Protein AF-A0A0C9YZB0-F1 (afdb_monomer)

Organism: NCBI:txid765257

Solvent-accessible surface area (backbone atoms only — not comparable to full-atom values): 11500 Å² total; per-residue (Å²): 136,90,79,92,81,84,80,82,86,76,75,84,80,78,67,90,78,55,72,64,63,55,56,52,53,52,54,52,51,52,49,51,50,49,49,40,60,79,38,66,87,54,72,47,72,66,53,52,49,56,49,62,72,42,88,56,69,65,63,51,50,52,51,51,50,53,52,46,56,47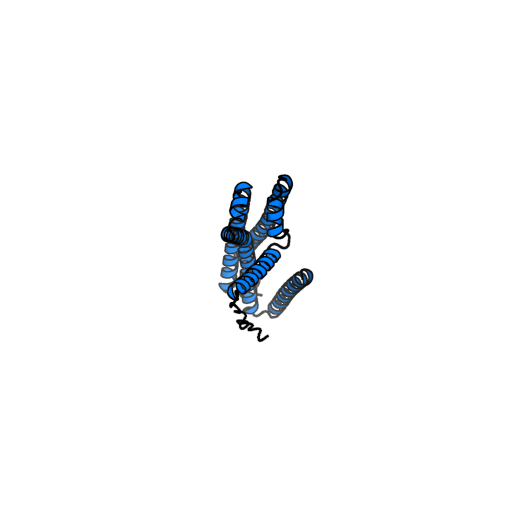,43,48,52,53,34,50,53,25,50,50,49,34,51,51,36,50,51,58,73,72,45,74,86,88,57,89,59,36,49,71,90,46,66,59,40,57,53,22,31,51,53,8,29,51,28,12,51,52,13,34,54,41,34,50,50,45,48,52,47,65,68,69,59,48,75,70,58,53,56,64,30,68,79,31,71,68,52,45,52,51,54,50,49,57,65,46,44,23,57,51,29,38,52,48,21,51,50,39,28,49,53,19,51,53,52,30,30,66,70,20,90,37,65,67,54,39,53,51,50,54,52,50,52,51,50,50,53,49,53,53,48,52,53,51,58,77,75,107

Radius of gyration: 26.25 Å; Cα contacts (8 Å, |Δi|>4): 131; chains: 1; bounding box: 90×61×60 Å

pLDDT: mean 75.84, std 11.9, range [47.16, 91.19]

Structure (mmCIF, N/CA/C/O backbone):
data_AF-A0A0C9YZB0-F1
#
_entry.id   AF-A0A0C9YZB0-F1
#
loop_
_atom_site.group_PDB
_atom_site.id
_atom_site.type_symbol
_atom_site.label_atom_id
_atom_site.label_alt_id
_atom_site.label_comp_id
_atom_site.label_asym_id
_atom_site.label_entity_id
_atom_site.label_seq_id
_atom_site.pdbx_PDB_ins_code
_atom_site.Cartn_x
_atom_site.Cartn_y
_atom_site.Cartn_z
_atom_site.occupancy
_atom_site.B_iso_or_equiv
_atom_site.auth_seq_id
_atom_site.auth_comp_id
_atom_site.auth_asym_id
_atom_site.auth_atom_id
_atom_site.pdbx_PDB_model_num
ATOM 1 N N . MET A 1 1 ? -70.481 -45.440 22.044 1.00 54.97 1 MET A N 1
ATOM 2 C CA . MET A 1 1 ? -70.029 -46.076 20.788 1.00 54.97 1 MET A CA 1
ATOM 3 C C . MET A 1 1 ? -70.204 -45.050 19.679 1.00 54.97 1 MET A C 1
ATOM 5 O O . MET A 1 1 ? -71.301 -44.515 19.599 1.00 54.97 1 MET A O 1
ATOM 9 N N . VAL A 1 2 ? -69.154 -44.845 18.863 1.00 51.59 2 VAL A N 1
ATOM 10 C CA . VAL A 1 2 ? -69.086 -44.004 17.634 1.00 51.59 2 VAL A CA 1
ATOM 11 C C . VAL A 1 2 ? -68.911 -42.484 17.888 1.00 51.59 2 VAL A C 1
ATOM 13 O O . VAL A 1 2 ? -69.642 -41.943 18.712 1.00 51.59 2 VAL A O 1
ATOM 16 N N . PRO A 1 3 ? -68.024 -41.756 17.168 1.00 59.28 3 PRO A N 1
ATOM 17 C CA . PRO A 1 3 ? -66.609 -42.030 16.876 1.00 59.28 3 PRO A CA 1
ATOM 18 C C . PRO A 1 3 ? -65.689 -40.798 17.121 1.00 59.28 3 PRO A C 1
ATOM 20 O O . PRO A 1 3 ? -66.139 -39.664 17.262 1.00 59.28 3 PRO A O 1
ATOM 23 N N . GLU A 1 4 ? -64.376 -41.034 17.125 1.00 61.75 4 GLU A N 1
ATOM 24 C CA . GLU A 1 4 ? -63.332 -40.014 16.947 1.00 61.75 4 GLU A CA 1
ATOM 25 C C . GLU A 1 4 ? -63.546 -39.192 15.666 1.00 61.75 4 GLU A C 1
ATOM 27 O O . GLU A 1 4 ? -63.719 -39.754 14.584 1.00 61.75 4 GLU A O 1
ATOM 32 N N . SER A 1 5 ? -63.427 -37.867 15.764 1.00 62.03 5 SER A N 1
ATOM 33 C CA . SER A 1 5 ? -63.199 -36.993 14.612 1.00 62.03 5 SER A CA 1
ATOM 34 C C . SER A 1 5 ? -61.989 -36.103 14.885 1.00 62.03 5 SER A C 1
ATOM 36 O O . SER A 1 5 ? -62.074 -35.092 15.582 1.00 62.03 5 SER A O 1
ATOM 38 N N . CYS A 1 6 ? -60.850 -36.531 14.350 1.00 68.25 6 CYS A N 1
ATOM 39 C CA . CYS A 1 6 ? -59.593 -35.798 14.325 1.00 68.25 6 CYS A CA 1
ATOM 40 C C . CYS A 1 6 ? -59.674 -34.700 13.242 1.00 68.25 6 CYS A C 1
ATOM 42 O O . CYS A 1 6 ? -59.981 -35.036 12.094 1.00 68.25 6 CYS A O 1
ATOM 44 N N . PRO A 1 7 ? -59.440 -33.410 13.550 1.00 72.94 7 PRO A N 1
ATOM 45 C CA . PRO A 1 7 ? -59.367 -32.379 12.523 1.00 72.94 7 PRO A CA 1
ATOM 46 C C . PRO A 1 7 ? -58.006 -32.389 11.793 1.00 72.94 7 PRO A C 1
ATOM 48 O O . PRO A 1 7 ? -57.023 -32.942 12.296 1.00 72.94 7 PRO A O 1
ATOM 51 N N . PRO A 1 8 ? -57.949 -31.812 10.580 1.00 65.38 8 PRO A N 1
ATOM 52 C CA . PRO A 1 8 ? -56.856 -31.997 9.641 1.00 65.38 8 PRO A CA 1
ATOM 53 C C . PRO A 1 8 ? -55.613 -31.198 10.035 1.00 65.38 8 PRO A C 1
ATOM 55 O O . PRO A 1 8 ? -55.677 -30.060 10.490 1.00 65.38 8 PRO A O 1
ATOM 58 N N . ARG A 1 9 ? -54.462 -31.830 9.809 1.00 61.66 9 ARG A N 1
ATOM 59 C CA . ARG A 1 9 ? -53.114 -31.290 9.970 1.00 61.66 9 ARG A CA 1
ATOM 60 C C . ARG A 1 9 ? -52.863 -30.247 8.879 1.00 61.66 9 ARG A C 1
ATOM 62 O O . ARG A 1 9 ? -52.623 -30.606 7.729 1.00 61.66 9 ARG A O 1
ATOM 69 N N . GLU A 1 10 ? -52.965 -28.974 9.241 1.00 55.12 10 GLU A N 1
ATOM 70 C CA . GLU A 1 10 ? -52.676 -27.849 8.353 1.00 55.12 10 GLU A CA 1
ATOM 71 C C . GLU A 1 10 ? -51.163 -27.737 8.103 1.00 55.12 10 GLU A C 1
ATOM 73 O O . GLU A 1 10 ? -50.337 -27.998 8.983 1.00 55.12 10 GLU A O 1
ATOM 78 N N . ASN A 1 11 ? -50.824 -27.452 6.847 1.00 60.62 11 ASN A N 1
ATOM 79 C CA . ASN A 1 11 ? -49.484 -27.492 6.275 1.00 60.62 11 ASN A CA 1
ATOM 80 C C . ASN A 1 11 ? -48.483 -26.583 7.009 1.00 60.62 11 ASN A C 1
ATOM 82 O O . ASN A 1 11 ? -48.847 -25.490 7.438 1.00 60.62 11 ASN A O 1
ATOM 86 N N . PRO A 1 12 ? -47.196 -26.972 7.079 1.00 58.25 12 PRO A N 1
ATOM 87 C CA . PRO A 1 12 ? -46.149 -26.065 7.511 1.00 58.25 12 PRO A CA 1
ATOM 88 C C . PRO A 1 12 ? -45.988 -24.964 6.459 1.00 58.25 12 PRO A C 1
ATOM 90 O O . PRO A 1 12 ? -45.480 -25.206 5.364 1.00 58.25 12 PRO A O 1
ATOM 93 N N . ASP A 1 13 ? -46.414 -23.756 6.814 1.00 53.03 13 ASP A N 1
ATOM 94 C CA . ASP A 1 13 ? -46.021 -22.520 6.149 1.00 53.03 13 ASP A CA 1
ATOM 95 C C . ASP A 1 13 ? -44.492 -22.408 6.205 1.00 53.03 13 ASP A C 1
ATOM 97 O O . ASP A 1 13 ? -43.887 -21.938 7.175 1.00 53.03 13 ASP A O 1
ATOM 101 N N . VAL A 1 14 ? -43.839 -22.894 5.150 1.00 62.75 14 VAL A N 1
ATOM 102 C CA . VAL A 1 14 ? -42.437 -22.609 4.867 1.00 62.75 14 VAL A CA 1
ATOM 103 C C . VAL A 1 14 ? -42.384 -21.141 4.470 1.00 62.75 14 VAL A C 1
ATOM 105 O O . VAL A 1 14 ? -42.446 -20.775 3.298 1.00 62.75 14 VAL A O 1
ATOM 108 N N . SER A 1 15 ? -42.303 -20.284 5.486 1.00 58.41 15 SER A N 1
ATOM 109 C CA . SER A 1 15 ? -41.950 -18.882 5.316 1.00 58.41 15 SER A CA 1
ATOM 110 C C . SER A 1 15 ? -40.670 -18.796 4.475 1.00 58.41 15 SER A C 1
ATOM 112 O O . SER A 1 15 ? -39.707 -19.512 4.777 1.00 58.41 15 SER A O 1
ATOM 114 N N . PRO A 1 16 ? -40.601 -17.928 3.450 1.00 54.75 16 PRO A N 1
ATOM 115 C CA . PRO A 1 16 ? -39.369 -17.663 2.720 1.00 54.75 16 PRO A CA 1
ATOM 116 C C . PRO A 1 16 ? -38.415 -16.887 3.639 1.00 54.75 16 PRO A C 1
ATOM 118 O O . PRO A 1 16 ? -38.300 -15.664 3.595 1.00 54.75 16 PRO A O 1
ATOM 121 N N . VAL A 1 17 ? -37.755 -17.610 4.543 1.00 54.94 17 VAL A N 1
ATOM 122 C CA . VAL A 1 17 ? -36.767 -17.076 5.474 1.00 54.94 17 VAL A CA 1
ATOM 123 C C . VAL A 1 17 ? -35.520 -16.674 4.681 1.00 54.94 17 VAL A C 1
ATOM 125 O O . VAL A 1 17 ? -34.694 -17.497 4.298 1.00 54.94 17 VAL A O 1
ATOM 128 N N . ASN A 1 18 ? -35.380 -15.360 4.497 1.00 56.09 18 ASN A N 1
ATOM 129 C CA . ASN A 1 18 ? -34.114 -14.626 4.581 1.00 56.09 18 ASN A CA 1
ATOM 130 C C . ASN A 1 18 ? -32.980 -15.000 3.609 1.00 56.09 18 ASN A C 1
ATOM 132 O O . ASN A 1 18 ? -31.814 -15.093 4.002 1.00 56.09 18 ASN A O 1
ATOM 136 N N . SER A 1 19 ? -33.257 -15.073 2.309 1.00 54.56 19 SER A N 1
ATOM 137 C CA . SER A 1 19 ? -32.176 -15.087 1.308 1.00 54.56 19 SER A CA 1
ATOM 138 C C . SER A 1 19 ? -31.354 -13.779 1.288 1.00 54.56 19 SER A C 1
ATOM 140 O O . SER A 1 19 ? -30.184 -13.810 0.910 1.00 54.56 19 SER A O 1
ATOM 142 N N . SER A 1 20 ? -31.908 -12.644 1.747 1.00 54.00 20 SER A N 1
ATOM 143 C CA . SER A 1 20 ? -31.183 -11.361 1.825 1.00 54.00 20 SER A CA 1
ATOM 144 C C . SER A 1 20 ? -30.139 -11.329 2.951 1.00 54.00 20 SER A C 1
ATOM 146 O O . SER A 1 20 ? -28.987 -10.971 2.709 1.00 54.00 20 SER A O 1
ATOM 148 N N . ASN A 1 21 ? -30.483 -11.802 4.156 1.00 53.53 21 ASN A N 1
ATOM 149 C CA . ASN A 1 21 ? -29.551 -11.834 5.294 1.00 53.53 21 ASN A CA 1
ATOM 150 C C . ASN A 1 21 ? -28.374 -12.797 5.066 1.00 53.53 21 ASN A C 1
ATOM 152 O O . ASN A 1 21 ? -27.258 -12.544 5.527 1.00 53.53 21 ASN A O 1
ATOM 156 N N . ALA A 1 22 ? -28.591 -13.882 4.315 1.00 55.56 22 ALA A N 1
ATOM 157 C CA . ALA A 1 22 ? -27.517 -14.798 3.945 1.00 55.56 22 ALA A CA 1
ATOM 158 C C . ALA A 1 22 ? -26.476 -14.113 3.040 1.00 55.56 22 ALA A C 1
ATOM 160 O O . ALA A 1 22 ? -25.272 -14.288 3.242 1.00 55.56 22 ALA A O 1
ATOM 161 N N . GLN A 1 23 ? -26.914 -13.280 2.091 1.00 53.97 23 GLN A N 1
ATOM 162 C CA . GLN A 1 23 ? -26.024 -12.611 1.142 1.00 53.97 23 GLN A CA 1
ATOM 163 C C . GLN A 1 23 ? -25.180 -11.503 1.797 1.00 53.97 23 GLN A C 1
ATOM 165 O O . GLN A 1 23 ? -23.999 -11.349 1.461 1.00 53.97 23 GLN A O 1
ATOM 170 N N . ASP A 1 24 ? -25.739 -10.793 2.778 1.00 56.59 24 ASP A N 1
ATOM 171 C CA . ASP A 1 24 ? -24.994 -9.807 3.567 1.00 56.59 24 ASP A CA 1
ATOM 172 C C . ASP A 1 24 ? -23.947 -10.470 4.469 1.00 56.59 24 ASP A C 1
ATOM 174 O O . ASP A 1 24 ? -22.813 -9.991 4.552 1.00 56.59 24 ASP A O 1
ATOM 178 N N . SER A 1 25 ? -24.256 -11.636 5.049 1.00 58.28 25 SER A N 1
ATOM 179 C CA . SER A 1 25 ? -23.298 -12.375 5.883 1.00 58.28 25 SER A CA 1
ATOM 180 C C . SER A 1 25 ? -22.032 -12.782 5.111 1.00 58.28 25 SER A C 1
ATOM 182 O O . SER A 1 25 ? -20.918 -12.640 5.621 1.00 58.28 25 SER A O 1
ATOM 184 N N . VAL A 1 26 ? -22.176 -13.189 3.842 1.00 65.50 26 VAL A N 1
ATOM 185 C CA . VAL A 1 26 ? -21.057 -13.619 2.988 1.00 65.50 26 VA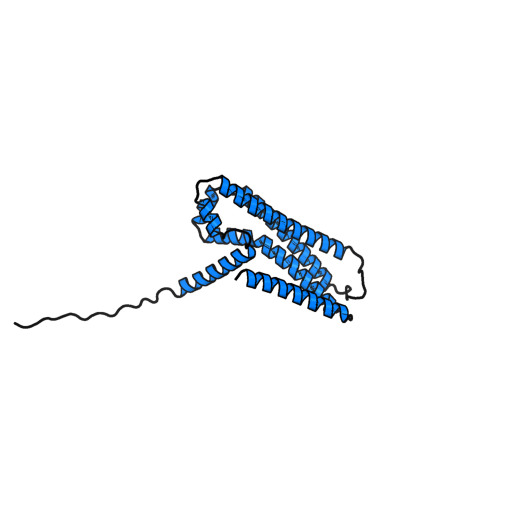L A CA 1
ATOM 186 C C . VAL A 1 26 ? -20.183 -12.432 2.580 1.00 65.50 26 VAL A C 1
ATOM 188 O O . VAL A 1 26 ? -18.952 -12.529 2.614 1.00 65.50 26 VAL A O 1
ATOM 191 N N . LYS A 1 27 ? -20.788 -11.286 2.233 1.00 59.34 27 LYS A N 1
ATOM 192 C CA . LYS A 1 27 ? -20.043 -10.057 1.903 1.00 59.34 27 LYS A CA 1
ATOM 193 C C . LYS A 1 27 ? -19.264 -9.540 3.110 1.00 59.34 27 LYS A C 1
ATOM 195 O O . LYS A 1 27 ? -18.078 -9.236 2.981 1.00 59.34 27 LYS A O 1
ATOM 200 N N . VAL A 1 28 ? -19.892 -9.519 4.285 1.00 59.97 28 VAL A N 1
ATOM 201 C CA . VAL A 1 28 ? -19.259 -9.105 5.544 1.00 59.97 28 VAL A CA 1
ATOM 202 C C . VAL A 1 28 ? -18.130 -10.060 5.930 1.00 59.97 28 VAL A C 1
ATOM 204 O O . VAL A 1 28 ? -17.056 -9.611 6.325 1.00 59.97 28 VAL A O 1
ATOM 207 N N . GLN A 1 29 ? -18.305 -11.372 5.752 1.00 64.56 29 GLN A N 1
ATOM 208 C CA . GLN A 1 29 ? -17.263 -12.359 6.040 1.00 64.56 29 GLN A CA 1
ATOM 209 C C . GLN A 1 29 ? -16.063 -12.233 5.089 1.00 64.56 29 GLN A C 1
ATOM 211 O O . GLN A 1 29 ? -14.913 -12.326 5.527 1.00 64.56 29 GLN A O 1
ATOM 216 N N . ARG A 1 30 ? -16.307 -11.977 3.798 1.00 60.00 30 ARG A N 1
ATOM 217 C CA . ARG A 1 30 ? -15.249 -11.775 2.798 1.00 60.00 30 ARG A CA 1
ATOM 218 C C . ARG A 1 30 ? -14.502 -10.459 3.037 1.00 60.00 30 ARG A C 1
ATOM 220 O O . ARG A 1 30 ? -13.276 -10.459 3.013 1.00 60.00 30 ARG A O 1
ATOM 227 N N . 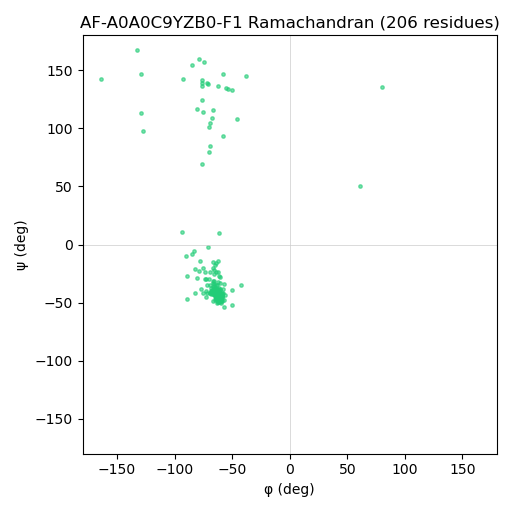PHE A 1 31 ? -15.211 -9.382 3.375 1.00 58.47 31 PHE A N 1
ATOM 228 C CA . PHE A 1 31 ? -14.612 -8.111 3.792 1.00 58.47 31 PHE A CA 1
ATOM 229 C C . PHE A 1 31 ? -13.803 -8.254 5.086 1.00 58.47 31 PHE A C 1
ATOM 231 O O . PHE A 1 31 ? -12.697 -7.739 5.173 1.00 58.47 31 PHE A O 1
ATOM 238 N N . ARG A 1 32 ? -14.295 -9.020 6.068 1.00 57.41 32 ARG A N 1
ATOM 239 C CA . ARG A 1 32 ? -13.588 -9.303 7.327 1.00 57.41 32 ARG A CA 1
ATOM 240 C C . ARG A 1 32 ? -12.309 -10.111 7.102 1.00 57.41 32 ARG A C 1
ATOM 242 O O . ARG A 1 32 ? -11.310 -9.832 7.755 1.00 57.41 32 ARG A O 1
ATOM 249 N N . ARG A 1 33 ? -12.311 -11.063 6.162 1.00 60.75 33 ARG A N 1
ATOM 250 C CA . ARG A 1 33 ? -11.101 -11.787 5.728 1.00 60.75 33 ARG A CA 1
ATOM 251 C C . ARG A 1 33 ? -10.128 -10.884 4.977 1.00 60.75 33 ARG A C 1
ATOM 253 O O . ARG A 1 33 ? -8.940 -10.945 5.250 1.00 60.75 33 ARG A O 1
ATOM 260 N N . PHE A 1 34 ? -10.623 -10.024 4.089 1.00 55.81 34 PHE A N 1
ATOM 261 C CA . PHE A 1 34 ? -9.785 -9.082 3.345 1.00 55.81 34 PHE A CA 1
ATOM 262 C C . PHE A 1 34 ? -9.155 -8.038 4.272 1.00 55.81 34 PHE A C 1
ATOM 264 O O . PHE A 1 34 ? -7.958 -7.799 4.209 1.00 55.81 34 PHE A O 1
ATOM 271 N N . MET A 1 35 ? -9.936 -7.506 5.214 1.00 53.19 35 MET A N 1
ATOM 272 C CA . MET A 1 35 ? -9.441 -6.679 6.310 1.00 53.19 35 MET A CA 1
ATOM 273 C C . MET A 1 35 ? -8.425 -7.442 7.138 1.00 53.19 35 MET A C 1
ATOM 275 O O . MET A 1 35 ? -7.360 -6.907 7.361 1.00 53.19 35 MET A O 1
ATOM 279 N N . SER A 1 36 ? -8.692 -8.691 7.530 1.00 51.34 36 SER A N 1
ATOM 280 C CA . SER A 1 36 ? -7.729 -9.527 8.259 1.00 51.34 36 SER A CA 1
ATOM 281 C C . SER A 1 36 ? -6.442 -9.798 7.478 1.00 51.34 36 SER A C 1
ATOM 283 O O . SER A 1 36 ? -5.426 -10.023 8.119 1.00 51.34 36 SER A O 1
ATOM 285 N N . LEU A 1 37 ? -6.484 -9.783 6.142 1.00 54.50 37 LEU A N 1
ATOM 286 C CA . LEU A 1 37 ? -5.333 -9.971 5.252 1.00 54.50 37 LEU A CA 1
ATOM 287 C C . LEU A 1 37 ? -4.524 -8.675 5.060 1.00 54.50 37 LEU A C 1
ATOM 289 O O . LEU A 1 37 ? -3.297 -8.654 5.116 1.00 54.50 37 LEU A O 1
ATOM 293 N N . VAL A 1 38 ? -5.207 -7.545 4.901 1.00 53.34 38 VAL A N 1
ATOM 294 C CA . VAL A 1 38 ? -4.556 -6.225 4.917 1.00 53.34 38 VAL A CA 1
ATOM 295 C C . VAL A 1 38 ? -4.004 -5.929 6.320 1.00 53.34 38 VAL A C 1
ATOM 297 O O . VAL A 1 38 ? -2.954 -5.309 6.468 1.00 53.34 38 VAL A O 1
ATOM 300 N N . LEU A 1 39 ? -4.667 -6.451 7.355 1.00 52.03 39 LEU A N 1
ATOM 301 C CA . LEU A 1 39 ? -4.271 -6.389 8.756 1.00 52.03 39 LEU A CA 1
ATOM 302 C C . LEU A 1 39 ? -3.457 -7.609 9.226 1.00 52.03 39 LEU A C 1
ATOM 304 O O . LEU A 1 39 ? -3.277 -7.679 10.427 1.00 52.03 39 LEU A O 1
ATOM 308 N N . THR A 1 40 ? -2.937 -8.552 8.417 1.00 47.16 40 THR A N 1
ATOM 309 C CA . THR A 1 40 ? -2.438 -9.876 8.926 1.00 47.16 40 THR A CA 1
ATOM 310 C C . THR A 1 40 ? -1.277 -9.875 9.935 1.00 47.16 40 THR A C 1
ATOM 312 O O . THR A 1 40 ? -0.758 -10.928 10.286 1.00 47.16 40 THR A O 1
ATOM 315 N N . GLY A 1 41 ? -0.871 -8.732 10.477 1.00 47.66 41 GLY A N 1
ATOM 316 C CA . GLY A 1 41 ? -0.184 -8.717 11.763 1.00 47.66 41 GLY A CA 1
ATOM 317 C C . GLY A 1 41 ? -1.103 -8.610 12.993 1.00 47.66 41 GLY A C 1
ATOM 318 O O . GLY A 1 41 ? -0.663 -8.927 14.093 1.00 47.66 41 GLY A O 1
ATOM 319 N N . THR A 1 42 ? -2.300 -8.016 12.920 1.00 49.78 42 THR A N 1
ATOM 320 C CA . THR A 1 42 ? -3.107 -7.661 14.099 1.00 49.78 42 THR A CA 1
ATOM 321 C C . THR A 1 42 ? -4.069 -8.793 14.415 1.00 49.78 42 THR A C 1
ATOM 323 O O . THR A 1 42 ? -4.642 -9.405 13.510 1.00 49.78 42 THR A O 1
ATOM 326 N N . PRO A 1 43 ? 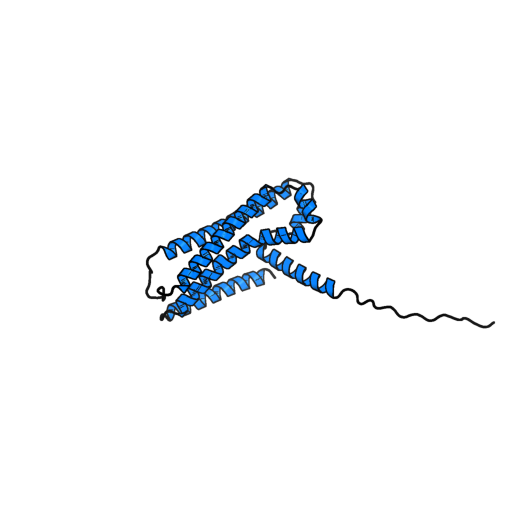-4.302 -9.059 15.709 1.00 49.91 43 PRO A N 1
ATOM 327 C CA . PRO A 1 43 ? -5.412 -9.901 16.102 1.00 49.91 43 PRO A CA 1
ATOM 328 C C . PRO A 1 43 ? -6.687 -9.290 15.500 1.00 49.91 43 PRO A C 1
ATOM 330 O O . PRO A 1 43 ? -6.842 -8.069 15.504 1.00 49.91 43 PRO A O 1
ATOM 333 N N . SER A 1 44 ? -7.544 -10.131 14.904 1.00 59.81 44 SER A N 1
ATOM 334 C CA . SER A 1 44 ? -8.769 -9.717 14.200 1.00 59.81 44 SER A CA 1
ATOM 335 C C . SER A 1 44 ? -9.472 -8.548 14.903 1.00 59.81 44 SER A C 1
ATOM 337 O O . SER A 1 44 ? 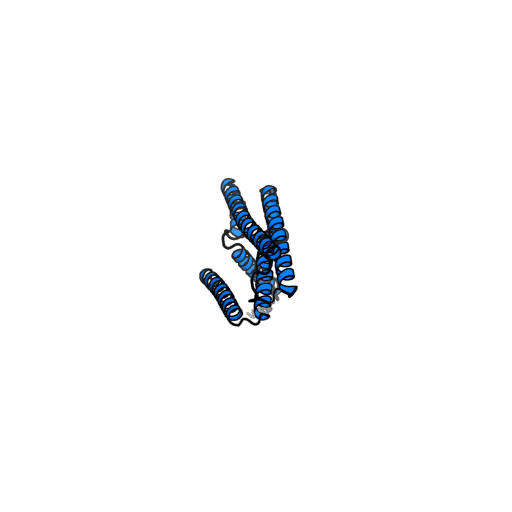-9.489 -8.525 16.129 1.00 59.81 44 SER A O 1
ATOM 339 N N . LEU A 1 45 ? -10.102 -7.618 14.173 1.00 58.34 45 LEU A N 1
ATOM 340 C CA . LEU A 1 45 ? -10.910 -6.532 14.766 1.00 58.34 45 LEU A CA 1
ATOM 341 C C . LEU A 1 45 ? -11.800 -7.030 15.922 1.00 58.34 45 LEU A C 1
ATOM 343 O O . LEU A 1 45 ? -11.934 -6.357 16.931 1.00 58.34 45 LEU A O 1
ATOM 347 N N . SER A 1 46 ? -12.313 -8.258 15.826 1.00 58.09 46 SER A N 1
ATOM 348 C CA . SER A 1 46 ? -13.036 -8.931 16.910 1.00 58.09 46 SER A CA 1
ATOM 349 C C . SER A 1 46 ? -12.228 -9.143 18.188 1.00 58.09 46 SER A C 1
ATOM 351 O O . SER A 1 46 ? -12.749 -8.858 19.250 1.00 58.09 46 SER A O 1
ATOM 353 N N . LYS A 1 47 ? -10.968 -9.581 18.112 1.00 65.56 47 LYS A N 1
ATOM 354 C CA . LYS A 1 47 ? -10.061 -9.645 19.270 1.00 65.56 47 LYS A CA 1
ATOM 355 C C . LYS A 1 47 ? -9.714 -8.256 19.808 1.00 65.56 47 LYS A C 1
ATOM 357 O O . LYS A 1 47 ? -9.524 -8.110 21.006 1.00 65.56 47 LYS A O 1
ATOM 362 N N . LEU A 1 48 ? -9.634 -7.244 18.941 1.00 65.94 48 LEU A N 1
ATOM 363 C CA . LEU A 1 48 ? -9.436 -5.859 19.375 1.00 65.94 48 LEU A CA 1
ATOM 364 C C . LEU A 1 48 ? -10.638 -5.370 20.196 1.00 65.94 48 LEU A C 1
ATOM 366 O O . LEU A 1 48 ? -10.433 -4.735 21.223 1.00 65.94 48 LEU A O 1
ATOM 370 N N . PHE A 1 49 ? -11.863 -5.726 19.796 1.00 66.38 49 PHE A N 1
ATOM 371 C CA . PHE A 1 49 ? -13.076 -5.469 20.580 1.00 66.38 49 PHE A CA 1
ATOM 372 C C . PHE A 1 49 ? -13.142 -6.303 21.866 1.00 66.38 49 PHE A C 1
ATOM 374 O O . PHE A 1 49 ? -13.471 -5.759 22.911 1.00 66.38 49 PHE A O 1
ATOM 381 N N . ASP A 1 50 ? -12.743 -7.573 21.814 1.00 68.56 50 ASP A N 1
ATOM 382 C CA . ASP A 1 50 ? -12.712 -8.480 22.971 1.00 68.56 50 ASP A CA 1
ATOM 383 C C . ASP A 1 50 ? -11.757 -7.970 24.072 1.00 68.56 50 ASP A C 1
ATOM 385 O O . ASP A 1 50 ? -12.077 -7.965 25.258 1.00 68.56 50 ASP A O 1
ATOM 389 N N . ILE A 1 51 ? -10.599 -7.428 23.675 1.00 67.56 51 ILE A N 1
ATOM 390 C CA . ILE A 1 51 ? -9.638 -6.766 24.577 1.00 67.56 51 ILE A CA 1
ATOM 391 C C . ILE A 1 51 ? -10.175 -5.422 25.098 1.00 67.56 51 ILE A C 1
ATOM 393 O O . ILE A 1 51 ? -9.854 -4.986 26.203 1.00 67.56 51 ILE A O 1
ATOM 397 N N . LEU A 1 52 ? -11.010 -4.743 24.317 1.00 64.44 52 LEU A N 1
ATOM 398 C CA . LEU A 1 52 ? -11.628 -3.476 24.706 1.00 64.44 52 LEU A CA 1
ATOM 399 C C . LEU A 1 52 ? -12.740 -3.639 25.738 1.00 64.44 52 LEU A C 1
ATOM 401 O O . LEU A 1 52 ? -12.978 -2.730 26.534 1.00 64.44 52 LEU A O 1
ATOM 405 N N . GLU A 1 53 ? -13.408 -4.786 25.709 1.00 67.62 53 GLU A N 1
ATOM 406 C CA . GLU A 1 53 ? -14.447 -5.163 26.658 1.00 67.62 53 GLU A CA 1
ATOM 407 C C . GLU A 1 53 ? -13.854 -5.538 28.026 1.00 67.62 53 GLU A C 1
ATOM 409 O O . GLU A 1 53 ? -14.507 -5.366 29.060 1.00 67.62 53 GLU A O 1
ATOM 414 N N . ARG A 1 54 ? -12.575 -5.937 28.056 1.00 73.44 54 ARG A N 1
ATOM 415 C CA . ARG A 1 54 ? -11.833 -6.160 29.298 1.00 73.44 54 ARG A CA 1
ATOM 416 C C . ARG A 1 54 ? -11.531 -4.836 30.012 1.00 73.44 54 ARG A C 1
ATOM 418 O O . ARG A 1 54 ? -11.108 -3.859 29.388 1.00 73.44 54 ARG A O 1
ATOM 425 N N . PRO A 1 55 ? -11.675 -4.789 31.347 1.00 65.38 55 PRO A N 1
ATOM 426 C CA . PRO A 1 55 ? -11.387 -3.586 32.128 1.00 65.38 55 PRO A CA 1
ATOM 427 C C . PRO A 1 55 ? -9.897 -3.201 32.121 1.00 65.38 55 PRO A C 1
ATOM 429 O O . PRO A 1 55 ? -9.556 -2.060 32.439 1.00 65.38 55 PRO A O 1
ATOM 432 N N . ASP A 1 56 ? -9.002 -4.102 31.713 1.00 74.25 56 ASP A N 1
ATOM 433 C CA . ASP A 1 56 ? -7.562 -3.961 31.917 1.00 74.25 56 ASP A CA 1
ATOM 434 C C . ASP A 1 56 ? -6.919 -2.933 30.970 1.00 74.25 56 ASP A C 1
ATOM 436 O O . ASP A 1 56 ? -6.959 -3.070 29.749 1.00 74.25 56 ASP A O 1
ATOM 440 N N . GLN A 1 57 ? -6.401 -1.826 31.506 1.00 72.12 57 GLN A N 1
ATOM 441 C CA . GLN A 1 57 ? -5.983 -0.645 30.724 1.00 72.12 57 GLN A CA 1
ATOM 442 C C . GLN A 1 57 ? -4.654 -0.850 29.972 1.00 72.12 57 GLN A C 1
ATOM 444 O O . GLN A 1 57 ? -4.360 -0.142 29.004 1.00 72.12 57 GLN A O 1
ATOM 449 N N . THR A 1 58 ? -3.864 -1.823 30.415 1.00 80.12 58 THR A N 1
ATOM 450 C CA . THR A 1 58 ? -2.565 -2.219 29.859 1.00 80.12 58 THR A CA 1
ATOM 451 C C . THR A 1 58 ? -2.704 -2.820 28.462 1.00 80.12 58 THR A C 1
ATOM 453 O O . THR A 1 58 ? -2.051 -2.334 27.540 1.00 80.12 58 THR A O 1
ATOM 456 N N . GLU A 1 59 ? -3.623 -3.773 28.266 1.00 77.25 59 GLU A N 1
ATOM 457 C CA . GLU A 1 59 ? -3.832 -4.433 26.967 1.00 77.25 59 GLU A CA 1
ATOM 458 C C . GLU A 1 59 ? -4.256 -3.432 25.872 1.00 77.25 59 GLU A C 1
ATOM 460 O O . GLU A 1 59 ? -3.800 -3.502 24.728 1.00 77.25 59 GLU A O 1
ATOM 465 N N . TRP A 1 60 ? -5.083 -2.438 26.222 1.00 76.19 60 TRP A N 1
ATOM 466 C CA . TRP A 1 60 ? -5.493 -1.381 25.288 1.00 76.19 60 TRP A CA 1
ATOM 467 C C . TRP A 1 60 ? -4.318 -0.505 24.841 1.00 76.19 60 TRP A C 1
ATOM 469 O O . TRP A 1 60 ? -4.198 -0.163 23.660 1.00 76.19 60 TRP A O 1
ATOM 479 N N . ARG A 1 61 ? -3.437 -0.138 25.778 1.00 80.69 61 ARG A N 1
ATOM 480 C CA . ARG A 1 61 ? -2.255 0.673 25.472 1.00 80.69 61 ARG A CA 1
ATOM 481 C C . ARG A 1 61 ? -1.291 -0.087 24.564 1.00 80.69 61 ARG A C 1
ATOM 483 O O . ARG A 1 61 ? -0.805 0.500 23.599 1.00 80.69 61 ARG A O 1
ATOM 490 N N . ASP A 1 62 ? -1.083 -1.374 24.820 1.00 82.62 62 ASP A N 1
ATOM 491 C CA . ASP A 1 62 ? -0.194 -2.217 24.018 1.00 82.62 62 ASP A CA 1
ATOM 492 C C . ASP A 1 62 ? -0.721 -2.403 22.590 1.00 82.62 62 ASP A C 1
ATOM 494 O O . ASP A 1 62 ? 0.033 -2.245 21.627 1.00 82.62 62 ASP A O 1
ATOM 498 N N . LEU A 1 63 ? -2.030 -2.630 22.420 1.00 75.25 63 LEU A N 1
ATOM 499 C CA . LEU A 1 63 ? -2.659 -2.673 21.096 1.00 75.25 63 LEU A CA 1
ATOM 500 C C . LEU A 1 63 ? -2.472 -1.363 20.335 1.00 75.25 63 LEU A C 1
ATOM 502 O O . LEU A 1 63 ? -2.065 -1.363 19.172 1.00 75.25 63 LEU A O 1
ATOM 506 N N . LYS A 1 64 ? -2.747 -0.233 20.988 1.00 78.88 64 LYS A N 1
ATOM 507 C CA . LYS A 1 64 ? -2.574 1.087 20.384 1.00 78.88 64 LYS A CA 1
ATOM 508 C C . LYS A 1 64 ? -1.123 1.313 19.965 1.00 78.88 64 LYS A C 1
ATOM 510 O O . LYS A 1 64 ? -0.877 1.785 18.857 1.00 78.88 64 LYS A O 1
ATOM 515 N N . GLN A 1 65 ? -0.167 0.924 20.803 1.00 82.56 65 GLN A N 1
ATOM 516 C CA . GLN A 1 65 ? 1.254 1.020 20.492 1.00 82.56 65 GLN A CA 1
ATOM 517 C C . GLN A 1 65 ? 1.638 0.131 19.304 1.00 82.56 65 GLN A C 1
ATOM 519 O O . GLN A 1 65 ? 2.385 0.566 18.430 1.00 82.56 65 GLN A O 1
ATOM 524 N N . GLN A 1 66 ? 1.063 -1.069 19.208 1.00 80.62 66 GLN A N 1
ATOM 525 C CA . GLN A 1 66 ? 1.261 -1.962 18.071 1.00 80.62 66 GLN A CA 1
ATOM 526 C C . GLN A 1 66 ? 0.690 -1.381 16.766 1.00 80.62 66 GLN A C 1
ATOM 528 O O . GLN A 1 66 ? 1.345 -1.464 15.725 1.00 80.62 66 GLN A O 1
ATOM 533 N N . LEU A 1 67 ? -0.499 -0.763 16.806 1.00 75.75 67 LEU A N 1
ATOM 534 C CA . LEU A 1 67 ? -1.077 -0.073 15.647 1.00 75.75 67 LEU A CA 1
ATOM 535 C C . LEU A 1 67 ? -0.204 1.115 15.223 1.00 75.75 67 LEU A C 1
ATOM 537 O O . LEU A 1 67 ? 0.116 1.239 14.043 1.00 75.75 67 LEU A O 1
ATOM 541 N N . ILE A 1 68 ? 0.235 1.946 16.171 1.00 81.06 68 ILE A N 1
ATOM 542 C CA . ILE A 1 68 ? 1.100 3.103 15.898 1.00 81.06 68 ILE A CA 1
ATOM 543 C C . ILE A 1 68 ? 2.432 2.661 15.282 1.00 81.06 68 ILE A C 1
ATOM 545 O O . ILE A 1 68 ? 2.845 3.217 14.265 1.00 81.06 68 ILE A O 1
ATOM 549 N N . ALA A 1 69 ? 3.082 1.638 15.847 1.00 80.69 69 ALA A N 1
ATOM 550 C CA . ALA A 1 69 ? 4.349 1.117 15.336 1.00 80.69 69 ALA A CA 1
ATOM 551 C C . ALA A 1 69 ? 4.230 0.649 13.876 1.00 80.69 69 ALA A C 1
ATOM 553 O O . ALA A 1 69 ? 5.115 0.885 13.058 1.00 80.69 69 ALA A O 1
ATOM 554 N N . ARG A 1 70 ? 3.102 0.039 13.503 1.00 74.94 70 ARG A N 1
ATOM 555 C CA . ARG A 1 70 ? 2.876 -0.399 12.120 1.00 74.94 70 ARG A CA 1
ATOM 556 C C . ARG A 1 70 ? 2.548 0.733 11.177 1.00 74.94 70 ARG A C 1
ATOM 558 O O . ARG A 1 70 ? 3.076 0.753 10.070 1.00 74.94 70 ARG A O 1
ATOM 565 N N . THR A 1 71 ? 1.721 1.679 11.606 1.00 78.88 71 THR A N 1
ATOM 566 C CA . THR A 1 71 ? 1.464 2.881 10.812 1.00 78.88 71 THR A CA 1
ATOM 567 C C . THR A 1 71 ? 2.760 3.657 10.580 1.00 78.88 71 THR A C 1
ATOM 569 O O . THR A 1 71 ? 2.953 4.202 9.496 1.00 78.88 71 THR A O 1
ATOM 572 N N . SER A 1 72 ? 3.695 3.637 11.537 1.00 80.69 72 SER A N 1
ATOM 573 C CA . SER A 1 72 ? 5.044 4.181 11.354 1.00 80.69 72 SER A CA 1
ATOM 574 C C . SER A 1 72 ? 5.823 3.438 10.264 1.00 80.69 72 SER A C 1
ATOM 576 O O . SER A 1 72 ? 6.333 4.090 9.358 1.00 80.69 72 SER A O 1
ATOM 578 N N . ASN A 1 73 ? 5.825 2.100 10.254 1.00 83.94 73 ASN A N 1
ATOM 579 C CA . ASN A 1 73 ? 6.464 1.322 9.182 1.00 83.94 73 ASN A CA 1
ATOM 580 C C . ASN A 1 73 ? 5.860 1.620 7.800 1.00 83.94 73 ASN A C 1
ATOM 582 O O . ASN A 1 73 ? 6.590 1.843 6.841 1.00 83.94 73 ASN A O 1
ATOM 586 N N . VAL A 1 74 ? 4.530 1.677 7.699 1.00 79.81 74 VAL A N 1
ATOM 587 C CA . VAL A 1 74 ? 3.810 2.053 6.466 1.00 79.81 74 VAL A CA 1
ATOM 588 C C . VAL A 1 74 ? 4.200 3.464 6.026 1.00 79.81 74 VAL A C 1
ATOM 590 O O . VAL A 1 74 ? 4.467 3.696 4.851 1.00 79.81 74 VAL A O 1
ATOM 593 N N . THR A 1 75 ? 4.293 4.399 6.970 1.00 82.69 75 THR A N 1
ATOM 594 C CA . THR A 1 75 ? 4.710 5.781 6.705 1.00 82.69 75 THR A CA 1
ATOM 595 C C . THR A 1 75 ? 6.156 5.853 6.219 1.00 82.69 75 THR A C 1
ATOM 597 O O . THR A 1 75 ? 6.434 6.610 5.295 1.00 82.69 75 THR A O 1
ATOM 600 N N . LEU A 1 76 ? 7.061 5.044 6.783 1.00 85.56 76 LEU A N 1
ATOM 601 C CA . LEU A 1 76 ? 8.454 4.935 6.337 1.00 85.5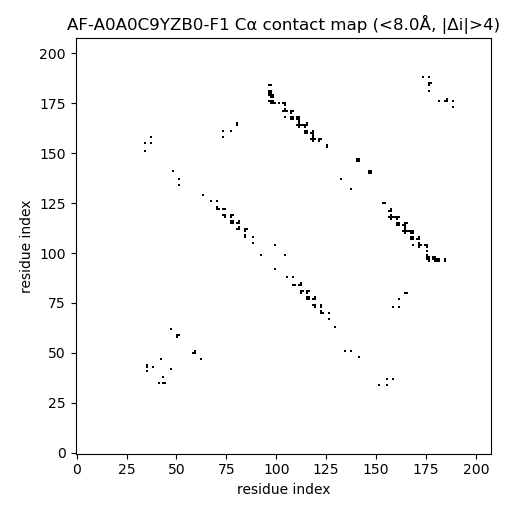6 76 LEU A CA 1
ATOM 602 C C . LEU A 1 76 ? 8.560 4.362 4.921 1.00 85.56 76 LEU A C 1
ATOM 604 O O . LEU A 1 76 ? 9.323 4.868 4.107 1.00 85.56 76 LEU A O 1
ATOM 608 N N . VAL A 1 77 ? 7.778 3.330 4.597 1.00 84.06 77 VAL A N 1
ATOM 609 C CA . VAL A 1 77 ? 7.732 2.787 3.231 1.00 84.06 77 VAL A CA 1
ATOM 610 C C . VAL A 1 77 ? 7.159 3.825 2.263 1.00 84.06 77 VAL A C 1
ATOM 612 O O . VAL A 1 77 ? 7.704 4.025 1.180 1.00 84.06 77 VAL A O 1
ATOM 615 N N . GLY A 1 78 ? 6.100 4.533 2.665 1.00 83.25 78 GLY A N 1
ATOM 616 C CA . GLY A 1 78 ? 5.514 5.622 1.888 1.00 83.25 78 GLY A CA 1
ATOM 617 C C . GLY A 1 78 ? 6.497 6.769 1.643 1.00 83.25 78 GLY A C 1
ATOM 618 O O . GLY A 1 78 ? 6.616 7.234 0.513 1.00 83.25 78 GLY A O 1
ATOM 619 N N . SER A 1 79 ? 7.250 7.197 2.660 1.00 86.75 79 SER A N 1
ATOM 620 C CA . SER A 1 79 ? 8.264 8.247 2.510 1.00 86.75 79 SER A CA 1
ATOM 621 C C . SER A 1 79 ? 9.433 7.803 1.636 1.00 86.75 79 SER A C 1
ATOM 623 O O . SER A 1 79 ? 9.912 8.596 0.827 1.00 86.75 79 SER A O 1
ATOM 625 N N . LEU A 1 80 ? 9.842 6.534 1.721 1.00 86.62 80 LEU A N 1
ATOM 626 C CA . LEU A 1 80 ? 10.857 5.962 0.841 1.00 86.62 80 LEU A CA 1
ATOM 627 C C . LEU A 1 80 ? 10.382 5.930 -0.619 1.00 86.62 80 LEU A C 1
ATOM 629 O O . LEU A 1 80 ? 11.140 6.293 -1.516 1.00 86.62 80 LEU A O 1
ATOM 633 N N . ALA A 1 81 ? 9.117 5.572 -0.860 1.00 83.19 81 ALA A N 1
ATOM 634 C CA . ALA A 1 81 ? 8.513 5.608 -2.191 1.00 83.19 81 ALA A CA 1
ATOM 635 C C . ALA A 1 81 ? 8.445 7.039 -2.757 1.00 83.19 81 ALA A C 1
ATOM 637 O O . ALA A 1 81 ? 8.763 7.256 -3.929 1.00 83.19 81 ALA A O 1
ATOM 638 N N . ILE A 1 82 ? 8.103 8.030 -1.924 1.00 86.25 82 ILE A N 1
ATOM 639 C CA . ILE A 1 82 ? 8.119 9.453 -2.303 1.00 86.25 82 ILE A CA 1
ATOM 640 C C . ILE A 1 82 ? 9.544 9.894 -2.645 1.00 86.25 82 ILE A C 1
ATOM 642 O O . ILE A 1 82 ? 9.765 10.465 -3.710 1.00 86.25 82 ILE A O 1
ATOM 646 N N . ALA A 1 83 ? 10.517 9.604 -1.778 1.00 88.06 83 ALA A N 1
ATOM 647 C CA . ALA A 1 83 ? 11.915 9.968 -1.990 1.00 88.06 83 ALA A CA 1
ATOM 648 C C . ALA A 1 83 ? 12.480 9.329 -3.267 1.00 88.06 83 ALA A C 1
ATOM 650 O O . ALA A 1 83 ? 13.143 10.008 -4.047 1.00 88.06 83 ALA A O 1
ATOM 651 N N . GLY A 1 84 ? 12.161 8.056 -3.518 1.00 85.81 84 GLY A N 1
ATOM 652 C CA . GLY A 1 84 ? 12.522 7.359 -4.751 1.00 85.81 84 GLY A CA 1
ATOM 653 C C . GLY A 1 84 ? 11.884 7.993 -5.987 1.00 85.81 84 GLY A C 1
ATOM 654 O O . GLY A 1 84 ? 12.572 8.217 -6.978 1.00 85.81 84 GLY A O 1
ATOM 655 N N . SER A 1 85 ? 10.604 8.365 -5.909 1.00 84.69 85 SER A N 1
ATOM 656 C CA . SER A 1 85 ? 9.898 9.040 -7.008 1.00 84.69 85 SER A CA 1
ATOM 657 C C . SER A 1 85 ? 10.504 10.413 -7.311 1.00 84.69 85 SER A C 1
ATOM 659 O O . SER A 1 85 ? 10.760 10.729 -8.469 1.00 84.69 85 SER A O 1
ATOM 661 N N . ILE A 1 86 ? 10.801 11.213 -6.280 1.00 85.88 86 ILE A N 1
ATOM 662 C CA . ILE A 1 86 ? 11.472 12.514 -6.430 1.00 85.88 86 ILE A CA 1
ATOM 663 C C . ILE A 1 86 ? 12.861 12.317 -7.033 1.00 85.88 86 ILE A C 1
ATOM 665 O O . ILE A 1 86 ? 13.209 12.976 -8.010 1.00 85.88 86 ILE A O 1
ATOM 669 N N . SER A 1 87 ? 13.648 11.390 -6.482 1.00 86.94 87 SER A N 1
ATOM 670 C CA . SER A 1 87 ? 14.985 11.085 -6.986 1.00 86.94 87 SER A CA 1
ATOM 671 C C . SER A 1 87 ? 14.932 10.701 -8.463 1.00 86.94 87 SER A C 1
ATOM 673 O O . SER A 1 87 ? 15.696 11.249 -9.252 1.00 86.94 87 SER A O 1
ATOM 675 N N . PHE A 1 88 ? 13.964 9.875 -8.863 1.00 81.06 88 PHE A N 1
ATOM 676 C CA . PHE A 1 88 ? 13.763 9.494 -10.255 1.00 81.06 88 PHE A CA 1
ATOM 677 C C . PHE A 1 88 ? 13.406 10.687 -11.155 1.00 81.06 88 PHE A C 1
ATOM 679 O O . PHE A 1 88 ? 14.017 10.865 -12.203 1.00 81.06 88 PHE A O 1
ATOM 686 N N . VAL A 1 89 ? 12.459 11.533 -10.738 1.00 81.50 89 VAL A N 1
ATOM 687 C CA . VAL A 1 89 ? 12.025 12.711 -11.513 1.00 81.50 89 VAL A CA 1
ATOM 688 C C . VAL A 1 89 ? 13.141 13.754 -11.644 1.00 81.50 89 VAL A C 1
ATOM 690 O O . VAL A 1 89 ? 13.257 14.408 -12.676 1.00 81.50 89 VAL A O 1
ATOM 693 N N . THR A 1 90 ? 13.968 13.917 -10.611 1.00 84.50 90 THR A N 1
ATOM 694 C CA . THR A 1 90 ? 15.088 14.879 -10.609 1.00 84.50 90 THR A CA 1
ATOM 695 C C . THR A 1 90 ? 16.351 14.361 -11.296 1.00 84.50 90 THR A C 1
ATOM 697 O O . THR A 1 90 ? 17.204 15.158 -11.692 1.00 84.50 90 THR A O 1
ATOM 700 N N . SER A 1 91 ? 16.497 13.043 -11.437 1.00 82.06 91 SER A N 1
ATOM 701 C CA . SER A 1 91 ? 17.671 12.445 -12.064 1.00 82.06 91 SER A CA 1
ATOM 702 C C . SER A 1 91 ? 17.604 12.601 -13.578 1.00 82.06 91 SER A C 1
ATOM 704 O O . SER A 1 91 ? 16.561 12.410 -14.200 1.00 82.06 91 SER A O 1
ATOM 706 N N . LYS A 1 92 ? 18.743 12.925 -14.201 1.00 72.50 92 LYS A N 1
ATOM 707 C CA . LYS A 1 92 ? 18.850 12.890 -15.664 1.00 72.50 92 LYS A CA 1
ATOM 708 C C . LYS A 1 92 ? 18.626 11.460 -16.141 1.00 72.50 92 LYS A C 1
ATOM 710 O O . LYS A 1 92 ? 19.177 10.539 -15.541 1.00 72.50 92 LYS A O 1
ATOM 715 N N . SER A 1 93 ? 17.835 11.314 -17.207 1.00 61.56 93 SER A N 1
ATOM 716 C CA . SER A 1 93 ? 17.471 10.028 -17.807 1.00 61.56 93 SER A CA 1
ATOM 717 C C . SER A 1 93 ? 18.716 9.143 -17.960 1.00 61.56 93 SER A C 1
ATOM 719 O O . SER A 1 93 ? 19.601 9.476 -18.753 1.00 61.56 93 SER A O 1
ATOM 721 N N . PRO A 1 94 ? 18.858 8.082 -17.144 1.00 56.91 94 PRO A N 1
ATOM 722 C CA . PRO A 1 94 ? 20.162 7.464 -16.942 1.00 56.91 94 PRO A CA 1
ATOM 723 C C . PRO A 1 94 ? 20.520 6.459 -18.038 1.00 56.91 94 PRO A C 1
ATOM 725 O O . PRO A 1 94 ? 21.625 5.925 -18.019 1.00 56.91 94 PRO A O 1
ATOM 728 N N . SER A 1 95 ? 19.616 6.158 -18.981 1.00 63.66 95 SER A N 1
ATOM 729 C CA . SER A 1 95 ? 19.877 5.106 -19.961 1.00 63.66 95 SER A CA 1
ATOM 730 C C . SER A 1 95 ? 18.960 5.137 -21.194 1.00 63.66 95 SER A C 1
ATOM 732 O O . SER A 1 95 ? 17.755 5.339 -21.029 1.00 63.66 95 SER A O 1
ATOM 734 N N . PRO A 1 96 ? 19.484 4.831 -22.402 1.00 63.59 96 PRO A N 1
ATOM 735 C CA . PRO A 1 96 ? 18.691 4.616 -23.619 1.00 63.59 96 PRO A CA 1
ATOM 736 C C . PRO A 1 96 ? 17.872 3.309 -23.610 1.00 63.59 96 PRO A C 1
ATOM 738 O O . PRO A 1 96 ? 17.142 3.040 -24.556 1.00 63.59 96 PRO A O 1
ATOM 741 N N . ILE A 1 97 ? 17.985 2.486 -22.559 1.00 63.25 97 ILE A N 1
ATOM 742 C CA . ILE A 1 97 ? 17.321 1.173 -22.444 1.00 63.25 97 ILE A CA 1
ATOM 743 C C . ILE A 1 97 ? 15.785 1.283 -22.376 1.00 63.25 97 ILE A C 1
ATOM 745 O O . ILE A 1 97 ? 15.081 0.345 -22.746 1.00 63.25 97 ILE A O 1
ATOM 749 N N . ALA A 1 98 ? 15.243 2.414 -21.921 1.00 67.12 98 ALA A N 1
ATOM 750 C CA . ALA A 1 98 ? 13.801 2.646 -21.884 1.00 67.12 98 ALA A CA 1
ATOM 751 C C . ALA A 1 98 ? 13.448 3.981 -22.545 1.00 67.12 98 ALA A C 1
ATOM 753 O O . ALA A 1 98 ? 14.207 4.949 -22.471 1.00 67.12 98 ALA A O 1
ATOM 754 N N . ALA A 1 99 ? 12.278 4.027 -23.187 1.00 72.38 99 ALA A N 1
ATOM 755 C CA . ALA A 1 99 ? 11.764 5.210 -23.870 1.00 72.38 99 ALA A CA 1
ATOM 756 C C . ALA A 1 99 ? 11.221 6.228 -22.852 1.00 72.38 99 ALA A C 1
ATOM 758 O O . ALA A 1 99 ? 10.010 6.444 -22.737 1.00 72.38 99 ALA A O 1
ATOM 759 N N . TRP A 1 100 ? 12.138 6.826 -22.087 1.00 71.50 100 TRP A N 1
ATOM 760 C CA . TRP A 1 100 ? 11.838 7.831 -21.070 1.00 71.50 100 TRP A CA 1
ATOM 761 C C . TRP A 1 100 ? 11.256 9.115 -21.663 1.00 71.50 100 TRP A C 1
ATOM 763 O O . TRP A 1 100 ? 10.612 9.846 -20.934 1.00 71.50 100 TRP A O 1
ATOM 773 N N . ASP A 1 101 ? 11.388 9.368 -22.969 1.00 75.62 101 ASP A N 1
ATOM 774 C CA . ASP A 1 101 ? 10.771 10.533 -23.629 1.00 75.62 101 ASP A CA 1
ATOM 775 C C . ASP A 1 101 ? 9.234 10.541 -23.571 1.00 75.62 101 ASP A C 1
ATOM 777 O O . ASP A 1 101 ? 8.593 11.566 -23.804 1.00 75.62 101 ASP A O 1
ATOM 781 N N . ASN A 1 102 ? 8.611 9.414 -23.224 1.00 80.44 102 ASN A N 1
ATOM 782 C CA . ASN A 1 102 ? 7.169 9.358 -23.053 1.00 80.44 102 ASN A CA 1
ATOM 783 C C . ASN A 1 102 ? 6.736 9.992 -21.723 1.00 80.44 102 ASN A C 1
ATOM 785 O O . ASN A 1 102 ? 7.266 9.693 -20.656 1.00 80.44 102 ASN A O 1
ATOM 789 N N . ALA A 1 103 ? 5.671 10.796 -21.758 1.00 84.31 103 ALA A N 1
ATOM 790 C CA . ALA A 1 103 ? 5.100 11.409 -20.554 1.00 84.31 103 ALA A CA 1
ATOM 791 C C . ALA A 1 103 ? 4.487 10.382 -19.577 1.00 84.31 103 ALA A C 1
ATOM 793 O O . ALA A 1 103 ? 4.340 10.658 -18.388 1.00 84.31 103 ALA A O 1
ATOM 794 N N . VAL A 1 104 ? 4.131 9.189 -20.064 1.00 83.69 104 VAL A N 1
ATOM 795 C CA . VAL A 1 104 ? 3.432 8.138 -19.305 1.00 83.69 104 VAL A CA 1
ATOM 796 C C . VAL A 1 104 ? 4.181 7.698 -18.033 1.00 83.69 104 VAL A C 1
ATOM 798 O O . VAL A 1 104 ? 3.571 7.768 -16.961 1.00 83.69 104 VAL A O 1
ATOM 801 N N . PRO A 1 105 ? 5.468 7.284 -18.073 1.00 83.31 105 PRO A N 1
ATOM 802 C CA . PRO A 1 105 ? 6.216 6.924 -16.866 1.00 83.31 105 PRO A CA 1
ATOM 803 C C . PRO A 1 105 ? 6.284 8.068 -15.854 1.00 83.31 105 PRO A C 1
ATOM 805 O O . PRO A 1 105 ? 6.044 7.841 -14.669 1.00 83.31 105 PRO A O 1
ATOM 808 N N . TYR A 1 106 ? 6.511 9.304 -16.302 1.00 84.12 106 TYR A N 1
ATOM 809 C CA . TYR A 1 106 ? 6.560 10.460 -15.406 1.00 84.12 106 TYR A CA 1
ATOM 810 C C . TYR A 1 106 ? 5.215 10.733 -14.729 1.00 84.12 106 TYR A C 1
ATOM 812 O O . TYR A 1 106 ? 5.169 10.918 -13.514 1.00 84.12 106 TYR A O 1
ATOM 820 N N . ILE A 1 107 ? 4.110 10.692 -15.480 1.00 87.62 107 ILE A N 1
ATOM 821 C CA . ILE A 1 107 ? 2.761 10.860 -14.921 1.00 87.62 107 ILE A CA 1
ATOM 822 C C . ILE A 1 107 ? 2.463 9.747 -13.912 1.00 87.62 107 ILE A C 1
ATOM 824 O O . ILE A 1 107 ? 1.930 10.028 -12.842 1.00 87.62 107 ILE A O 1
ATOM 828 N N . SER A 1 108 ? 2.843 8.502 -14.210 1.00 89.56 108 SER A N 1
ATOM 829 C CA . SER A 1 108 ? 2.630 7.372 -13.300 1.00 89.56 108 SER A CA 1
ATOM 830 C C . SER A 1 108 ? 3.427 7.498 -11.996 1.00 89.56 108 SER A C 1
ATOM 832 O O . SER A 1 108 ? 2.889 7.235 -10.923 1.00 89.56 108 SER A O 1
ATOM 834 N N . LEU A 1 109 ? 4.678 7.963 -12.064 1.00 86.75 109 LEU A N 1
ATOM 835 C CA . LEU A 1 109 ? 5.530 8.173 -10.897 1.00 86.75 109 LEU A CA 1
ATOM 836 C C . LEU A 1 109 ? 5.025 9.336 -10.048 1.00 86.75 109 LEU A C 1
ATOM 838 O O . LEU A 1 109 ? 4.957 9.218 -8.828 1.00 86.75 109 LEU A O 1
ATOM 842 N N . CYS A 1 110 ? 4.593 10.427 -10.682 1.00 87.50 110 CYS A N 1
ATOM 843 C CA . CYS A 1 110 ? 3.947 11.538 -9.991 1.00 87.50 110 CYS A CA 1
ATOM 844 C C . CYS A 1 110 ? 2.636 11.104 -9.324 1.00 87.50 110 CYS A C 1
ATOM 846 O O . CYS A 1 110 ? 2.421 11.399 -8.150 1.00 87.50 110 CYS A O 1
ATOM 848 N N . ALA A 1 111 ? 1.772 10.373 -10.035 1.00 89.75 111 ALA A N 1
ATOM 849 C CA . ALA A 1 111 ? 0.516 9.866 -9.488 1.00 89.75 111 ALA A CA 1
ATOM 850 C C . ALA A 1 111 ? 0.756 8.904 -8.315 1.00 89.75 111 ALA A C 1
ATOM 852 O O . ALA A 1 111 ? 0.095 9.019 -7.281 1.00 89.75 111 ALA A O 1
ATOM 853 N N . GLY A 1 112 ? 1.734 8.004 -8.442 1.00 89.19 112 GLY A N 1
ATOM 854 C CA . GLY A 1 112 ? 2.154 7.110 -7.368 1.00 89.19 112 GLY A CA 1
ATOM 855 C C . GLY A 1 112 ? 2.695 7.867 -6.159 1.00 89.19 112 GLY A C 1
ATOM 856 O O . GLY A 1 112 ? 2.233 7.640 -5.045 1.00 89.19 112 GLY A O 1
ATOM 857 N N . GLY A 1 113 ? 3.582 8.840 -6.383 1.00 87.50 113 GLY A N 1
ATOM 858 C CA . GLY A 1 113 ? 4.119 9.708 -5.337 1.00 87.50 113 GLY A CA 1
ATOM 859 C C . GLY A 1 113 ? 3.032 10.493 -4.597 1.00 87.50 113 GLY A C 1
ATOM 860 O O . GLY A 1 113 ? 3.027 10.518 -3.367 1.00 87.50 113 GLY A O 1
ATOM 861 N N . LEU A 1 114 ? 2.058 11.071 -5.312 1.00 90.88 114 LEU A N 1
ATOM 862 C CA . LEU A 1 114 ? 0.905 11.747 -4.703 1.00 90.88 114 LEU A CA 1
ATOM 863 C C . LEU A 1 114 ? 0.046 10.779 -3.878 1.00 90.88 114 LEU A C 1
ATOM 865 O O . LEU A 1 114 ? -0.358 11.116 -2.764 1.00 90.88 114 LEU A O 1
ATOM 869 N N . CYS A 1 115 ? -0.187 9.559 -4.373 1.00 90.25 115 CYS A N 1
ATOM 870 C CA . CYS A 1 115 ? -0.878 8.517 -3.610 1.00 90.25 115 CYS A CA 1
ATOM 871 C C . CYS A 1 115 ? -0.104 8.138 -2.339 1.00 90.25 115 CYS A C 1
ATOM 873 O O . CYS A 1 115 ? -0.705 7.988 -1.275 1.00 90.25 115 CYS A O 1
ATOM 875 N N . SER A 1 116 ? 1.227 8.050 -2.402 1.00 88.94 116 SER A N 1
ATOM 876 C CA . SER A 1 116 ? 2.069 7.815 -1.227 1.00 88.94 116 SER A CA 1
ATOM 877 C C . SER A 1 116 ? 1.986 8.965 -0.217 1.00 88.94 116 SER A C 1
ATOM 879 O O . SER A 1 116 ? 1.901 8.704 0.982 1.00 88.94 116 SER A O 1
ATOM 881 N N . VAL A 1 117 ? 1.933 10.227 -0.661 1.00 89.69 117 VAL A N 1
ATOM 882 C CA . VAL A 1 117 ? 1.714 11.380 0.236 1.00 89.69 117 VAL A CA 1
ATOM 883 C C . VAL A 1 117 ? 0.356 11.269 0.930 1.00 89.69 117 VAL A C 1
ATOM 885 O O . VAL A 1 117 ? 0.284 11.399 2.152 1.00 89.69 117 VAL A O 1
ATOM 888 N N . LEU A 1 118 ? -0.710 10.959 0.185 1.00 90.31 118 LEU A N 1
ATOM 889 C CA . LEU A 1 118 ? -2.045 10.746 0.755 1.00 90.31 118 LEU A CA 1
ATOM 890 C C . LEU A 1 118 ? -2.061 9.590 1.760 1.00 90.31 118 LEU A C 1
ATOM 892 O O . LEU A 1 118 ? -2.690 9.707 2.811 1.00 90.31 118 LEU A O 1
ATOM 896 N N . SER A 1 119 ? -1.325 8.509 1.488 1.00 90.81 119 SER A N 1
ATOM 897 C CA . SER A 1 119 ? -1.140 7.406 2.433 1.00 90.81 119 SER A CA 1
ATOM 898 C C . SER A 1 119 ? -0.486 7.869 3.734 1.00 90.81 119 SER A C 1
ATOM 900 O O . SER A 1 119 ? -0.946 7.492 4.809 1.00 90.81 119 SER A O 1
ATOM 902 N N . VAL A 1 120 ? 0.582 8.670 3.662 1.00 88.38 120 VAL A N 1
ATOM 903 C CA . VAL A 1 120 ? 1.285 9.185 4.850 1.00 88.38 120 VAL A CA 1
ATOM 904 C C . VAL A 1 120 ? 0.377 10.110 5.659 1.00 88.38 120 VAL A C 1
ATOM 906 O O . VAL A 1 120 ? 0.244 9.935 6.869 1.00 88.38 120 VAL A O 1
ATOM 909 N N . VAL A 1 121 ? -0.302 11.052 4.999 1.00 91.19 121 VAL A N 1
ATOM 910 C CA . VAL A 1 121 ? -1.242 11.977 5.654 1.00 91.19 121 VAL A CA 1
ATOM 911 C C . VAL A 1 121 ? -2.400 11.209 6.297 1.00 91.19 121 VAL A C 1
ATOM 913 O O . VAL A 1 121 ? -2.748 11.467 7.449 1.00 91.19 121 VAL A O 1
ATOM 916 N N . SER A 1 122 ? -2.956 10.219 5.596 1.00 90.38 122 SER A N 1
ATOM 917 C CA . SER A 1 122 ? -4.006 9.342 6.121 1.00 90.38 122 SER A CA 1
ATOM 918 C C . SER A 1 122 ? -3.517 8.514 7.316 1.00 90.38 122 SER A C 1
ATOM 920 O O . SER A 1 122 ? -4.219 8.420 8.322 1.00 90.38 122 SER A O 1
ATOM 922 N N . GLY A 1 123 ? -2.291 7.981 7.263 1.00 87.50 123 GLY A N 1
ATOM 923 C CA . GLY A 1 123 ? -1.670 7.248 8.366 1.00 87.50 123 GLY A CA 1
ATOM 924 C C . GLY A 1 123 ? -1.456 8.119 9.606 1.00 87.50 123 GLY A C 1
ATOM 925 O O . GLY A 1 123 ? -1.799 7.713 10.716 1.00 87.50 123 GLY A O 1
ATOM 926 N N . LEU A 1 124 ? -0.965 9.348 9.433 1.00 87.75 124 LEU A N 1
ATOM 927 C CA . LEU A 1 124 ? -0.830 10.316 10.525 1.00 87.75 124 LEU A CA 1
ATOM 928 C C . LEU A 1 124 ? -2.191 10.690 11.124 1.00 87.75 124 LEU A C 1
ATOM 930 O O . LEU A 1 124 ? -2.337 10.705 12.347 1.00 87.75 124 LEU A O 1
ATOM 934 N N . GLY A 1 125 ? -3.201 10.921 10.280 1.00 88.25 125 GLY A N 1
ATOM 935 C CA . GLY A 1 125 ? -4.575 11.171 10.716 1.00 88.25 125 GLY A CA 1
ATOM 936 C C . GLY A 1 125 ? -5.146 10.009 11.532 1.00 88.25 125 GLY A C 1
ATOM 937 O O . GLY A 1 125 ? -5.747 10.229 12.583 1.00 88.25 125 GLY A O 1
ATOM 938 N N . LEU A 1 126 ? -4.881 8.768 11.117 1.00 85.56 126 LEU A N 1
ATOM 939 C CA . LEU A 1 126 ? -5.256 7.569 11.862 1.00 85.56 126 LEU A CA 1
ATOM 940 C C . LEU A 1 126 ? -4.557 7.503 13.231 1.00 85.56 126 LEU A C 1
ATOM 942 O O . LEU A 1 126 ? -5.202 7.182 14.226 1.00 85.56 126 LEU A O 1
ATOM 946 N N . VAL A 1 127 ? -3.266 7.842 13.315 1.00 84.50 127 VAL A N 1
ATOM 947 C CA . VAL A 1 127 ? -2.534 7.900 14.596 1.00 84.50 127 VAL A CA 1
ATOM 948 C C . VAL A 1 127 ? -3.114 8.973 15.517 1.00 84.50 127 VAL A C 1
ATOM 950 O O . VAL A 1 127 ? -3.320 8.709 16.702 1.00 84.50 127 VAL A O 1
ATOM 953 N N . MET A 1 128 ? -3.418 10.165 14.995 1.00 87.56 128 MET A N 1
ATOM 954 C CA . MET A 1 128 ? -4.067 11.227 15.772 1.00 87.56 128 MET A CA 1
ATOM 955 C C . MET A 1 128 ? -5.456 10.804 16.253 1.00 87.56 128 MET A C 1
ATOM 957 O O . MET A 1 128 ? -5.783 11.007 17.420 1.00 87.56 128 MET A O 1
ATOM 961 N N . PHE A 1 129 ? -6.239 10.148 15.395 1.00 86.00 129 PHE A N 1
ATOM 962 C CA . PHE A 1 129 ? -7.543 9.602 15.755 1.00 86.00 129 PHE A CA 1
ATOM 963 C C . PHE A 1 129 ? -7.425 8.557 16.870 1.00 86.00 129 PHE A C 1
ATOM 965 O O . PHE A 1 129 ? -8.078 8.691 17.898 1.00 86.00 129 PHE A O 1
ATOM 972 N N . LEU A 1 130 ? -6.528 7.575 16.743 1.00 83.19 130 LEU A N 1
ATOM 973 C CA . LEU A 1 130 ? -6.258 6.591 17.801 1.00 83.19 130 LEU A CA 1
ATOM 974 C C . LEU A 1 130 ? -5.746 7.245 19.094 1.00 83.19 130 LEU A C 1
ATOM 976 O O . LEU A 1 130 ? -5.943 6.712 20.189 1.00 83.19 130 LEU A O 1
ATOM 980 N N . ASN A 1 131 ? -5.077 8.395 18.985 1.00 85.38 131 ASN A N 1
ATOM 981 C CA . ASN A 1 131 ? -4.660 9.184 20.134 1.00 85.38 131 ASN A CA 1
ATOM 982 C C . ASN A 1 131 ? -5.809 9.902 20.836 1.00 85.38 131 ASN A C 1
ATOM 984 O O . ASN A 1 131 ? -5.833 9.894 22.066 1.00 85.38 131 ASN A O 1
ATOM 988 N N . ALA A 1 132 ? -6.754 10.452 20.078 1.00 87.19 132 ALA A N 1
ATOM 989 C CA . ALA A 1 132 ? -7.910 11.173 20.597 1.00 87.19 132 ALA A CA 1
ATOM 990 C C . ALA A 1 132 ? -9.046 10.253 21.077 1.00 87.19 132 ALA A C 1
ATOM 992 O O . ALA A 1 132 ? -9.797 10.621 21.978 1.00 87.19 132 ALA A O 1
ATOM 993 N N . VAL A 1 133 ? -9.184 9.061 20.492 1.00 83.19 133 VAL A N 1
ATOM 994 C CA . VAL A 1 133 ? -10.254 8.117 20.830 1.00 83.19 133 VAL A CA 1
ATOM 995 C C . VAL A 1 133 ? -10.087 7.604 22.260 1.00 83.19 133 VAL A C 1
ATOM 997 O O . VAL A 1 133 ? -9.130 6.903 22.599 1.00 83.19 133 VAL A O 1
ATOM 1000 N N . GLN A 1 134 ? -11.065 7.934 23.102 1.00 81.50 134 GLN A N 1
ATOM 1001 C CA . GLN A 1 134 ? -11.193 7.400 24.452 1.00 81.50 134 GLN A CA 1
ATOM 1002 C C . GLN A 1 134 ? -11.933 6.057 24.440 1.00 81.50 134 GLN A C 1
ATOM 1004 O O . GLN A 1 134 ? -12.762 5.789 23.571 1.00 81.50 134 GLN A O 1
ATOM 1009 N N . ARG A 1 135 ? -11.679 5.225 25.460 1.00 70.38 135 ARG A N 1
ATOM 1010 C CA . ARG A 1 135 ? -12.347 3.922 25.662 1.00 70.38 135 ARG A CA 1
ATOM 1011 C C . ARG A 1 135 ? -13.874 4.019 25.589 1.00 70.38 135 ARG A C 1
ATOM 1013 O O . ARG A 1 135 ? -14.513 3.155 24.997 1.00 70.38 135 ARG A O 1
ATOM 1020 N N . GLN A 1 136 ? -14.433 5.092 26.149 1.00 77.31 136 GLN A N 1
ATOM 1021 C CA . GLN A 1 136 ? -15.872 5.354 26.150 1.00 77.31 136 GLN A CA 1
ATOM 1022 C C . GLN A 1 136 ? -16.428 5.446 24.720 1.00 77.31 136 GLN A C 1
ATOM 1024 O O . GLN A 1 136 ? -17.413 4.794 24.392 1.00 77.31 136 GLN A O 1
ATOM 1029 N N . THR A 1 137 ? -15.732 6.175 23.843 1.00 80.75 137 THR A N 1
ATOM 1030 C CA . THR A 1 137 ? -16.118 6.362 22.440 1.00 80.75 137 THR A CA 1
ATOM 1031 C C . THR A 1 137 ? -16.096 5.048 21.669 1.00 80.75 137 THR A C 1
ATOM 1033 O O . THR A 1 137 ? -16.932 4.830 20.799 1.00 80.75 137 THR A O 1
ATOM 1036 N N . VAL A 1 138 ? -15.167 4.142 21.990 1.00 74.31 138 VAL A N 1
ATOM 1037 C CA . VAL A 1 138 ? -15.111 2.835 21.323 1.00 74.31 138 VAL A CA 1
ATOM 1038 C C . VAL A 1 138 ? -16.297 1.954 21.716 1.00 74.31 138 VAL A C 1
ATOM 1040 O O . VAL A 1 138 ? -16.836 1.255 20.859 1.00 74.31 138 VAL A O 1
ATOM 1043 N N . ARG A 1 139 ? -16.763 2.041 22.966 1.00 77.50 139 ARG A N 1
ATOM 1044 C CA . ARG A 1 139 ? -17.977 1.344 23.419 1.00 77.50 139 ARG A CA 1
ATOM 1045 C C . ARG A 1 139 ? -19.214 1.815 22.649 1.00 77.50 139 ARG A C 1
ATOM 1047 O O . ARG A 1 139 ? -19.987 0.997 22.157 1.00 77.50 139 ARG A O 1
ATOM 1054 N N . ASP A 1 140 ? -19.329 3.125 22.433 1.00 80.44 140 ASP A N 1
ATOM 1055 C CA . ASP A 1 140 ? -20.403 3.721 21.623 1.00 80.44 140 ASP A CA 1
ATOM 1056 C C . ASP A 1 140 ? -20.283 3.404 20.121 1.00 80.44 140 ASP A C 1
ATOM 1058 O O . ASP A 1 140 ? -21.263 3.477 19.374 1.00 80.44 140 ASP A O 1
ATOM 1062 N N . ILE A 1 141 ? -19.078 3.085 19.640 1.00 76.06 141 ILE A N 1
ATOM 1063 C CA . ILE A 1 141 ? -18.839 2.627 18.266 1.00 76.06 141 ILE A CA 1
ATOM 1064 C C . ILE A 1 141 ? -19.248 1.159 18.112 1.00 76.06 141 ILE A C 1
ATOM 1066 O O . ILE A 1 141 ? -19.832 0.808 17.090 1.00 76.06 141 ILE A O 1
ATOM 1070 N N . GLN A 1 142 ? -19.007 0.316 19.121 1.00 73.56 142 GLN A N 1
ATOM 1071 C CA . GLN A 1 142 ? -19.392 -1.101 19.109 1.00 73.56 142 GLN A CA 1
ATOM 1072 C C . GLN A 1 142 ? -20.913 -1.286 19.022 1.00 73.56 142 GLN A C 1
ATOM 1074 O O . GLN A 1 142 ? -21.379 -2.217 18.370 1.00 73.56 142 GLN A O 1
ATOM 1079 N N . ALA A 1 143 ? -21.689 -0.363 19.598 1.00 82.44 143 ALA A N 1
ATOM 1080 C CA . ALA A 1 143 ? -23.149 -0.385 19.524 1.00 82.44 143 ALA A CA 1
ATOM 1081 C C . ALA A 1 143 ? -23.705 -0.204 18.094 1.00 82.44 143 ALA A C 1
ATOM 1083 O O . ALA A 1 143 ? -24.873 -0.497 17.850 1.00 82.44 143 ALA A O 1
ATOM 1084 N N . SER A 1 144 ? -22.897 0.270 17.135 1.00 83.25 144 SER A N 1
ATOM 1085 C CA . SER A 1 144 ? -23.339 0.531 15.763 1.00 83.25 144 SER A CA 1
ATOM 1086 C C . SER A 1 144 ? -22.420 -0.115 14.727 1.00 83.25 144 SER A C 1
ATOM 1088 O O . SER A 1 144 ? -21.290 0.319 14.498 1.00 83.25 144 SER A O 1
ATOM 1090 N N . THR A 1 145 ? -22.947 -1.102 13.999 1.00 78.38 145 THR A N 1
ATOM 1091 C CA . THR A 1 145 ? -22.234 -1.780 12.903 1.00 78.38 145 THR A CA 1
ATOM 1092 C C . THR A 1 145 ? -21.758 -0.803 11.825 1.00 78.38 145 THR A C 1
ATOM 1094 O O . THR A 1 145 ? -20.675 -0.974 11.270 1.00 78.38 145 THR A O 1
ATOM 1097 N N . PHE A 1 146 ? -22.524 0.262 11.561 1.00 81.50 146 PHE A N 1
ATOM 1098 C CA . PHE A 1 146 ? -22.140 1.297 10.602 1.00 81.50 146 PHE A CA 1
ATOM 1099 C C . PHE A 1 146 ? -20.871 2.039 11.040 1.00 81.50 146 PHE A C 1
ATOM 1101 O O . PHE A 1 146 ? -19.939 2.187 10.252 1.00 81.50 146 PHE A O 1
ATOM 1108 N N . ARG A 1 147 ? -20.786 2.441 12.315 1.00 81.75 147 ARG A N 1
ATOM 1109 C CA . ARG A 1 147 ? -19.592 3.111 12.858 1.00 81.75 147 ARG A CA 1
ATOM 1110 C C . ARG A 1 147 ? -18.369 2.201 12.815 1.00 81.75 147 ARG A C 1
ATOM 1112 O O . ARG A 1 147 ? -17.280 2.663 12.487 1.00 81.75 147 ARG A O 1
ATOM 1119 N N . LEU A 1 148 ? -18.554 0.909 13.083 1.00 76.12 148 LEU A N 1
ATOM 1120 C CA . LEU A 1 148 ? -17.491 -0.089 12.975 1.00 76.12 148 LEU A CA 1
ATOM 1121 C C . LEU A 1 148 ? -16.948 -0.173 11.543 1.00 76.12 148 LEU A C 1
ATOM 1123 O O . LEU A 1 148 ? -15.734 -0.134 11.350 1.00 76.12 148 LEU A O 1
ATOM 1127 N N . ILE A 1 149 ? -17.829 -0.231 10.540 1.00 79.38 149 ILE A N 1
ATOM 1128 C CA . ILE A 1 149 ? -17.429 -0.237 9.125 1.00 79.38 149 ILE A CA 1
ATOM 1129 C C . ILE A 1 149 ? -16.654 1.039 8.780 1.00 79.38 149 ILE A C 1
ATOM 1131 O O . ILE A 1 149 ? -15.609 0.949 8.142 1.00 79.38 149 ILE A O 1
ATOM 1135 N N . VAL A 1 150 ? -17.110 2.207 9.242 1.00 83.75 150 VAL A N 1
ATOM 1136 C CA . VAL A 1 150 ? -16.412 3.483 9.017 1.00 83.75 150 VAL A CA 1
ATOM 1137 C C . VAL A 1 150 ? -15.006 3.460 9.618 1.00 83.75 150 VAL A C 1
ATOM 1139 O O . VAL A 1 150 ? -14.052 3.792 8.921 1.00 83.75 150 VAL A O 1
ATOM 1142 N N . VAL A 1 151 ? -14.845 3.014 10.868 1.00 81.62 151 VAL A N 1
ATOM 1143 C CA . VAL A 1 151 ? -13.523 2.895 11.510 1.00 81.62 151 VAL A CA 1
ATOM 1144 C C . VAL A 1 151 ? -12.635 1.900 10.766 1.00 81.62 151 VAL A C 1
ATOM 1146 O O . VAL A 1 151 ? -11.454 2.169 10.563 1.00 81.62 151 VAL A O 1
ATOM 1149 N N . ALA A 1 152 ? -13.193 0.775 10.316 1.00 79.19 152 ALA A N 1
ATOM 1150 C CA . ALA A 1 152 ? -12.453 -0.208 9.538 1.00 79.19 152 ALA A CA 1
ATOM 1151 C C . ALA A 1 152 ? -11.973 0.381 8.201 1.00 79.19 152 ALA A C 1
ATOM 1153 O O . ALA A 1 152 ? -10.798 0.250 7.871 1.00 79.19 152 ALA A O 1
ATOM 1154 N N . ILE A 1 153 ? -12.843 1.078 7.460 1.00 83.75 153 ILE A N 1
ATOM 1155 C CA . ILE A 1 153 ? -12.481 1.774 6.214 1.00 83.75 153 ILE A CA 1
ATOM 1156 C C . ILE A 1 153 ? -11.392 2.813 6.481 1.00 83.75 153 ILE A C 1
ATOM 1158 O O . ILE A 1 153 ? -10.419 2.871 5.737 1.00 83.75 153 ILE A O 1
ATOM 1162 N N . LEU A 1 154 ? -11.518 3.587 7.559 1.00 84.81 154 LEU A N 1
ATOM 1163 C CA . LEU A 1 154 ? -10.539 4.600 7.950 1.00 84.81 154 LEU A CA 1
ATOM 1164 C C . LEU A 1 154 ? -9.179 3.971 8.295 1.00 84.81 154 LEU A C 1
ATOM 1166 O O . LEU A 1 154 ? -8.142 4.528 7.946 1.00 84.81 154 LEU A O 1
ATOM 1170 N N . LEU A 1 155 ? -9.177 2.772 8.891 1.00 81.56 155 LEU A N 1
ATOM 1171 C CA . LEU A 1 155 ? -7.970 1.968 9.105 1.00 81.56 155 LEU A CA 1
ATOM 1172 C C . LEU A 1 155 ? -7.367 1.436 7.801 1.00 81.56 155 LEU A C 1
ATOM 1174 O O . LEU A 1 155 ? -6.148 1.403 7.681 1.00 81.56 155 LEU A O 1
ATOM 1178 N N . ALA A 1 156 ? -8.188 0.992 6.847 1.00 82.56 156 ALA A N 1
ATOM 1179 C CA . ALA A 1 156 ? -7.712 0.439 5.577 1.00 82.56 156 ALA A CA 1
ATOM 1180 C C . ALA A 1 156 ? -7.286 1.508 4.567 1.00 82.56 156 ALA A C 1
ATOM 1182 O O . ALA A 1 156 ? -6.487 1.220 3.679 1.00 82.56 156 ALA A O 1
ATOM 1183 N N . MET A 1 157 ? -7.795 2.731 4.703 1.00 87.56 157 MET A N 1
ATOM 1184 C CA . MET A 1 157 ? -7.520 3.856 3.814 1.00 87.56 157 MET A CA 1
ATOM 1185 C C . MET A 1 157 ? -6.018 4.088 3.560 1.00 87.56 157 MET A C 1
ATOM 1187 O O . MET A 1 157 ? -5.640 4.098 2.388 1.00 87.56 157 MET A O 1
ATOM 1191 N N . PRO A 1 158 ? -5.132 4.211 4.572 1.00 83.75 158 PRO A N 1
ATOM 1192 C CA . PRO A 1 158 ? -3.704 4.408 4.318 1.00 83.75 158 PRO A CA 1
ATOM 1193 C C . PRO A 1 158 ? -3.076 3.226 3.571 1.00 83.75 158 PRO A C 1
ATOM 1195 O O . PRO A 1 158 ? -2.302 3.431 2.644 1.00 83.75 158 PRO A O 1
ATOM 1198 N N . PHE A 1 159 ? -3.457 1.987 3.892 1.00 82.69 159 PHE A N 1
ATOM 1199 C CA . PHE A 1 159 ? -2.950 0.808 3.182 1.00 82.69 159 PHE A CA 1
ATOM 1200 C C . PHE A 1 159 ? -3.390 0.786 1.721 1.00 82.69 159 PHE A C 1
ATOM 1202 O O . PHE A 1 159 ? -2.597 0.459 0.844 1.00 82.69 159 PHE A O 1
ATOM 1209 N N . PHE A 1 160 ? -4.641 1.158 1.452 1.00 86.19 160 PHE A N 1
ATOM 1210 C CA . PHE A 1 160 ? -5.160 1.242 0.096 1.00 86.19 160 PHE A CA 1
ATOM 1211 C C . PHE A 1 160 ? -4.391 2.278 -0.731 1.00 86.19 160 PHE A C 1
ATOM 1213 O O . PHE A 1 160 ? -3.930 1.969 -1.830 1.00 86.19 160 PHE A O 1
ATOM 1220 N N . TRP A 1 161 ? -4.182 3.480 -0.184 1.00 89.06 161 TRP A N 1
ATOM 1221 C CA . TRP A 1 161 ? -3.388 4.517 -0.846 1.00 89.06 161 TRP A CA 1
ATOM 1222 C C . TRP A 1 161 ? -1.932 4.100 -1.047 1.00 89.06 161 TRP A C 1
ATOM 1224 O O . TRP A 1 161 ? -1.371 4.375 -2.105 1.00 89.06 161 TRP A O 1
ATOM 1234 N N . LEU A 1 162 ? -1.335 3.395 -0.082 1.00 84.69 162 LEU A N 1
ATOM 1235 C CA . LEU A 1 162 ? 0.021 2.868 -0.212 1.00 84.69 162 LEU A CA 1
ATOM 1236 C C . LEU A 1 162 ? 0.117 1.828 -1.332 1.00 84.69 162 LEU A C 1
ATOM 1238 O O . LEU A 1 162 ? 1.020 1.909 -2.160 1.00 84.69 162 LEU A O 1
ATOM 1242 N N . LEU A 1 163 ? -0.821 0.880 -1.392 1.00 84.88 163 LEU A N 1
ATOM 1243 C CA . LEU A 1 163 ? -0.865 -0.138 -2.445 1.00 84.88 163 LEU A CA 1
ATOM 1244 C C . LEU A 1 163 ? -1.012 0.501 -3.827 1.00 84.88 163 LEU A C 1
ATOM 1246 O O . LEU A 1 163 ? -0.264 0.158 -4.739 1.00 84.88 163 LEU A O 1
ATOM 1250 N N . MET A 1 164 ? -1.918 1.470 -3.972 1.00 86.75 164 MET A N 1
ATOM 1251 C CA . MET A 1 164 ? -2.068 2.223 -5.220 1.00 86.75 164 MET A CA 1
ATOM 1252 C C . MET A 1 164 ? -0.792 3.004 -5.559 1.00 86.75 164 MET A C 1
ATOM 1254 O O . MET A 1 164 ? -0.355 2.991 -6.708 1.00 86.75 164 MET A O 1
ATOM 1258 N N . GLY A 1 165 ? -0.146 3.606 -4.556 1.00 85.62 165 GLY A N 1
ATOM 1259 C CA . GLY A 1 165 ? 1.129 4.306 -4.702 1.00 85.62 165 GLY A CA 1
ATOM 1260 C C . GLY A 1 165 ? 2.287 3.417 -5.158 1.00 85.62 165 GLY A C 1
ATOM 1261 O O . GLY A 1 165 ? 3.216 3.923 -5.770 1.00 85.62 165 GLY A O 1
ATOM 1262 N N . ILE A 1 166 ? 2.223 2.103 -4.922 1.00 83.94 166 ILE A N 1
ATOM 1263 C CA . ILE A 1 166 ? 3.213 1.128 -5.406 1.00 83.94 166 ILE A CA 1
ATOM 1264 C C . ILE A 1 166 ? 2.830 0.591 -6.790 1.00 83.94 166 ILE A C 1
ATOM 1266 O O . ILE A 1 166 ? 3.667 0.535 -7.690 1.00 83.94 166 ILE A O 1
ATOM 1270 N N . ILE A 1 167 ? 1.567 0.204 -6.983 1.00 85.62 167 ILE A N 1
ATOM 1271 C CA . ILE A 1 167 ? 1.101 -0.436 -8.221 1.00 85.62 167 ILE A CA 1
ATOM 1272 C C . ILE A 1 167 ? 1.175 0.536 -9.403 1.00 85.62 167 ILE A C 1
ATOM 1274 O O . ILE A 1 167 ? 1.612 0.142 -10.483 1.00 85.62 167 ILE A O 1
ATOM 1278 N N . VAL A 1 168 ? 0.780 1.800 -9.219 1.00 89.75 168 VAL A N 1
ATOM 1279 C CA . VAL A 1 168 ? 0.727 2.784 -10.313 1.00 89.75 168 VAL A CA 1
ATOM 1280 C C . VAL A 1 168 ? 2.118 3.042 -10.928 1.00 89.75 168 VAL A C 1
ATOM 1282 O O . VAL A 1 168 ? 2.238 2.909 -12.149 1.00 89.75 168 VAL A O 1
ATOM 1285 N N . PRO A 1 169 ? 3.185 3.313 -10.147 1.00 84.06 169 PRO A N 1
ATOM 1286 C CA . PRO A 1 169 ? 4.549 3.391 -10.669 1.00 84.06 169 PRO A CA 1
ATOM 1287 C C . PRO A 1 169 ? 5.030 2.115 -11.345 1.00 84.06 169 PRO A C 1
ATOM 1289 O O . PRO A 1 169 ? 5.634 2.192 -12.409 1.00 84.06 169 PRO A O 1
ATOM 1292 N N . ILE A 1 170 ? 4.754 0.939 -10.766 1.00 85.06 170 ILE A N 1
ATOM 1293 C CA . ILE A 1 170 ? 5.158 -0.338 -11.370 1.00 85.06 170 IL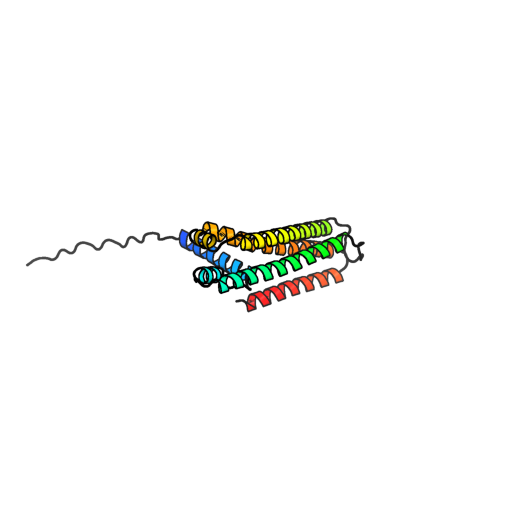E A CA 1
ATOM 1294 C C . ILE A 1 170 ? 4.527 -0.475 -12.754 1.00 85.06 170 ILE A C 1
ATOM 1296 O O . ILE A 1 170 ? 5.234 -0.756 -13.715 1.00 85.06 170 ILE A O 1
ATOM 1300 N N . MET A 1 171 ? 3.225 -0.217 -12.884 1.00 86.56 171 MET A N 1
ATOM 1301 C CA . MET A 1 171 ? 2.540 -0.281 -14.175 1.00 86.56 171 MET A CA 1
ATOM 1302 C C . MET A 1 171 ? 3.149 0.689 -15.189 1.00 86.56 171 MET A C 1
ATOM 1304 O O . MET A 1 171 ? 3.380 0.307 -16.334 1.00 86.56 171 MET A O 1
ATOM 1308 N N . GLY A 1 172 ? 3.469 1.917 -14.779 1.00 85.50 172 GLY A N 1
ATOM 1309 C CA . GLY A 1 172 ? 4.114 2.883 -15.666 1.00 85.50 172 GLY A CA 1
ATOM 1310 C C . GLY A 1 172 ? 5.534 2.496 -16.078 1.00 85.50 172 GLY A C 1
ATOM 1311 O O . GLY A 1 172 ? 5.890 2.665 -17.242 1.00 85.50 172 GLY A O 1
ATOM 1312 N N . LEU A 1 173 ? 6.319 1.912 -15.169 1.00 83.31 173 LEU A N 1
ATOM 1313 C CA . LEU A 1 173 ? 7.644 1.367 -15.477 1.00 83.31 173 LEU A CA 1
ATOM 1314 C C . LEU A 1 173 ? 7.550 0.187 -16.448 1.00 83.31 173 LEU A C 1
ATOM 1316 O O . LEU A 1 173 ? 8.315 0.116 -17.405 1.00 83.31 173 LEU A O 1
ATOM 1320 N N . VAL A 1 174 ? 6.585 -0.713 -16.251 1.00 85.19 174 VAL A N 1
ATOM 1321 C CA . VAL A 1 174 ? 6.348 -1.850 -17.150 1.00 85.19 174 VAL A CA 1
ATOM 1322 C C . VAL A 1 174 ? 5.961 -1.366 -18.542 1.00 85.19 174 VAL A C 1
ATOM 1324 O O . VAL A 1 174 ? 6.515 -1.852 -19.525 1.00 85.19 174 VAL A O 1
ATOM 1327 N N . VAL A 1 175 ? 5.070 -0.376 -18.637 1.00 84.75 175 VAL A N 1
ATOM 1328 C CA . VAL A 1 175 ? 4.706 0.245 -19.917 1.00 84.75 175 VAL A CA 1
ATOM 1329 C C . VAL A 1 175 ? 5.926 0.900 -20.573 1.00 84.75 175 VAL A C 1
ATOM 1331 O O . VAL A 1 175 ? 6.150 0.693 -21.762 1.00 84.75 175 VAL A O 1
ATOM 1334 N N . ALA A 1 176 ? 6.755 1.623 -19.817 1.00 83.56 176 ALA A N 1
ATOM 1335 C CA . ALA A 1 176 ? 7.963 2.258 -20.348 1.00 83.56 176 ALA A CA 1
ATOM 1336 C C . ALA A 1 176 ? 8.986 1.244 -20.886 1.00 83.56 176 ALA A C 1
ATOM 1338 O O . ALA A 1 176 ? 9.573 1.468 -21.943 1.00 83.56 176 ALA A O 1
ATOM 1339 N N . VAL A 1 177 ? 9.167 0.113 -20.196 1.00 84.56 177 VAL A N 1
ATOM 1340 C CA . VAL A 1 177 ? 10.033 -0.986 -20.652 1.00 84.56 177 VAL A CA 1
ATOM 1341 C C . VAL A 1 177 ? 9.461 -1.665 -21.897 1.00 84.56 177 VAL A C 1
ATOM 1343 O O . VAL A 1 177 ? 10.201 -1.981 -22.825 1.00 84.56 177 VAL A O 1
ATOM 1346 N N . TRP A 1 178 ? 8.144 -1.873 -21.953 1.00 84.06 178 TRP A N 1
ATOM 1347 C CA . TRP A 1 178 ? 7.494 -2.488 -23.112 1.00 84.06 178 TRP A CA 1
ATOM 1348 C C . TRP A 1 178 ? 7.577 -1.633 -24.376 1.00 84.06 178 TRP A C 1
ATOM 1350 O O . TRP A 1 178 ? 7.706 -2.189 -25.469 1.00 84.06 178 TRP A O 1
ATOM 1360 N N . LEU A 1 179 ? 7.533 -0.309 -24.217 1.00 82.88 179 LEU A N 1
ATOM 1361 C CA . LEU A 1 179 ? 7.700 0.661 -25.298 1.00 82.88 179 LEU A CA 1
ATOM 1362 C C . LEU A 1 179 ? 9.164 0.860 -25.722 1.00 82.88 179 LEU A C 1
ATOM 1364 O O . LEU A 1 179 ? 9.400 1.441 -26.774 1.00 82.88 179 LEU A O 1
ATOM 1368 N N . GLY A 1 180 ? 10.138 0.402 -24.929 1.00 81.31 180 GLY A N 1
ATOM 1369 C CA . GLY A 1 180 ? 11.548 0.407 -25.320 1.00 81.31 180 GLY A CA 1
ATOM 1370 C C . GLY A 1 180 ? 11.870 -0.676 -26.356 1.00 81.31 180 GLY A C 1
ATOM 1371 O O . GLY A 1 180 ? 11.183 -1.696 -26.442 1.00 81.31 180 GLY A O 1
ATOM 1372 N N . ASP A 1 181 ? 12.946 -0.487 -27.117 1.00 82.88 181 ASP A N 1
ATOM 1373 C CA . ASP A 1 181 ? 13.408 -1.470 -28.113 1.00 82.88 181 ASP A CA 1
ATOM 1374 C C . ASP A 1 181 ? 14.299 -2.574 -27.517 1.00 82.88 181 ASP A C 1
ATOM 1376 O O . ASP A 1 181 ? 14.597 -3.571 -28.177 1.00 82.88 181 ASP A O 1
ATOM 1380 N N . ASP A 1 182 ? 14.693 -2.457 -26.246 1.00 80.62 182 ASP A N 1
ATOM 1381 C CA . ASP A 1 182 ? 15.587 -3.424 -25.614 1.00 80.62 182 ASP A CA 1
ATOM 1382 C C . ASP A 1 182 ? 14.842 -4.689 -25.144 1.00 80.62 182 ASP A C 1
ATOM 1384 O O . ASP A 1 182 ? 13.984 -4.672 -24.254 1.00 80.62 182 ASP A O 1
ATOM 1388 N N . THR A 1 183 ? 15.201 -5.830 -25.734 1.00 83.88 183 THR A N 1
ATOM 1389 C CA . THR A 1 183 ? 14.607 -7.138 -25.420 1.00 83.88 183 THR A CA 1
ATOM 1390 C C . THR A 1 183 ? 15.071 -7.668 -24.056 1.00 83.88 183 THR A C 1
ATOM 1392 O O . THR A 1 183 ? 14.304 -8.357 -23.376 1.00 83.88 183 THR A O 1
ATOM 1395 N N . PHE A 1 184 ? 16.282 -7.313 -23.604 1.00 81.94 18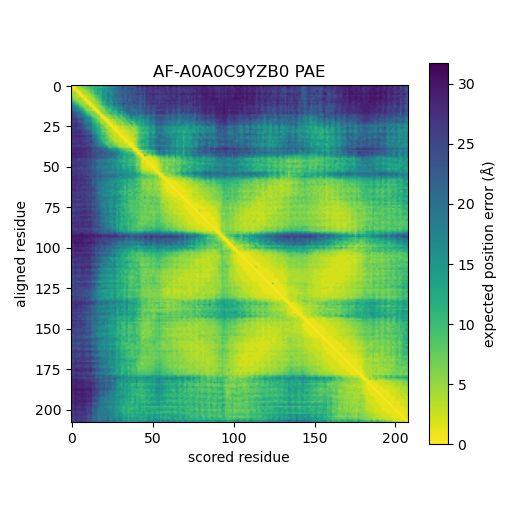4 PHE A N 1
ATOM 1396 C CA . PHE A 1 184 ? 16.785 -7.712 -22.284 1.00 81.94 184 PHE A CA 1
ATOM 1397 C C . PHE A 1 184 ? 16.002 -7.033 -21.162 1.00 81.94 184 PHE A C 1
ATOM 1399 O O . PHE A 1 184 ? 15.656 -7.680 -20.169 1.00 81.94 184 PHE A O 1
ATOM 1406 N N . ALA A 1 185 ? 15.661 -5.755 -21.338 1.00 80.81 185 ALA A N 1
ATOM 1407 C CA . ALA A 1 185 ? 14.848 -5.016 -20.379 1.00 80.81 185 ALA A CA 1
ATOM 1408 C C . ALA A 1 185 ? 13.447 -5.625 -20.239 1.00 80.81 185 ALA A C 1
ATOM 1410 O O . ALA A 1 185 ? 12.970 -5.829 -19.119 1.00 80.81 185 ALA A O 1
ATOM 1411 N N . LYS A 1 186 ? 12.819 -5.997 -21.364 1.00 83.62 186 LYS A N 1
ATOM 1412 C CA . LYS A 1 186 ? 11.513 -6.677 -21.374 1.00 83.62 186 LYS A CA 1
ATOM 1413 C C . LYS A 1 186 ? 11.567 -7.993 -20.611 1.00 83.62 186 LYS A C 1
ATOM 1415 O O . LYS A 1 186 ? 10.758 -8.186 -19.705 1.00 83.62 186 LYS A O 1
ATOM 1420 N N . ALA A 1 187 ? 12.553 -8.844 -20.908 1.00 84.50 187 ALA A N 1
ATOM 1421 C CA . ALA A 1 187 ? 12.742 -10.120 -20.222 1.00 84.50 187 ALA A CA 1
ATOM 1422 C C . ALA A 1 187 ? 12.915 -9.930 -18.704 1.00 84.50 187 ALA A C 1
ATOM 1424 O O . ALA A 1 187 ? 12.207 -10.571 -17.920 1.00 84.50 187 ALA A O 1
ATOM 1425 N N . GLY A 1 188 ? 13.781 -8.996 -18.293 1.00 83.38 188 GLY A N 1
ATOM 1426 C CA . GLY A 1 188 ? 14.011 -8.658 -16.888 1.00 83.38 188 GLY A CA 1
ATOM 1427 C C . GLY A 1 188 ? 12.746 -8.187 -16.167 1.00 83.38 188 GLY A C 1
ATOM 1428 O O . GLY A 1 188 ? 12.450 -8.670 -15.073 1.00 83.38 188 GLY A O 1
ATOM 1429 N N . ALA A 1 189 ? 11.949 -7.317 -16.795 1.00 82.62 189 ALA A N 1
ATOM 1430 C CA . ALA A 1 189 ? 10.681 -6.857 -16.232 1.00 82.62 189 ALA A CA 1
ATOM 1431 C C . ALA A 1 189 ? 9.679 -8.008 -16.049 1.00 82.62 189 ALA A C 1
ATOM 1433 O O . ALA A 1 189 ? 9.095 -8.140 -14.974 1.00 82.62 189 ALA A O 1
ATOM 1434 N N . THR A 1 190 ? 9.516 -8.891 -17.042 1.00 83.88 190 THR A N 1
ATOM 1435 C CA . THR A 1 190 ? 8.643 -10.073 -16.904 1.00 83.88 190 THR A CA 1
ATOM 1436 C C . THR A 1 190 ? 9.091 -11.010 -15.789 1.00 83.88 190 THR A C 1
ATOM 1438 O O . THR A 1 190 ? 8.244 -11.484 -15.032 1.00 83.88 190 THR A O 1
ATOM 1441 N N . ILE A 1 191 ? 10.396 -11.259 -15.645 1.00 87.25 191 ILE A N 1
ATOM 1442 C CA . ILE A 1 191 ? 10.932 -12.100 -14.565 1.00 87.25 191 ILE A CA 1
ATOM 1443 C C . ILE A 1 191 ? 10.659 -11.446 -13.207 1.00 87.25 191 ILE A C 1
ATOM 1445 O O . ILE A 1 191 ? 10.179 -12.117 -12.296 1.00 87.25 191 ILE A O 1
ATOM 1449 N N . GLY A 1 192 ? 10.890 -10.136 -13.085 1.00 84.62 192 GLY A N 1
ATOM 1450 C CA . GLY A 1 192 ? 10.621 -9.380 -11.863 1.00 84.62 192 GLY A CA 1
ATOM 1451 C C . GLY A 1 192 ? 9.149 -9.430 -11.446 1.00 84.62 192 GLY A C 1
ATOM 1452 O O . GLY A 1 192 ? 8.846 -9.760 -10.301 1.00 84.62 192 GLY A O 1
ATOM 1453 N N . ILE A 1 193 ? 8.223 -9.179 -12.379 1.00 84.62 193 ILE A N 1
ATOM 1454 C CA . ILE A 1 193 ? 6.774 -9.256 -12.119 1.00 84.62 193 ILE A CA 1
ATOM 1455 C C . ILE A 1 193 ? 6.367 -10.683 -11.748 1.00 84.62 193 ILE A C 1
ATOM 1457 O O . ILE A 1 193 ? 5.636 -10.881 -10.781 1.00 84.62 193 ILE A O 1
ATOM 1461 N N . THR A 1 194 ? 6.854 -11.683 -12.485 1.00 85.75 194 THR A N 1
ATOM 1462 C CA . THR A 1 194 ? 6.545 -13.094 -12.214 1.00 85.75 194 THR A CA 1
ATOM 1463 C C . THR A 1 194 ? 7.056 -13.508 -10.834 1.00 85.75 194 THR A C 1
ATOM 1465 O O . THR A 1 194 ? 6.336 -14.167 -10.089 1.00 85.75 194 THR A O 1
ATOM 1468 N N . GLY A 1 195 ? 8.257 -13.068 -10.448 1.00 84.94 195 GLY A N 1
ATOM 1469 C CA . GLY A 1 195 ? 8.817 -13.288 -9.114 1.00 84.94 195 GLY A CA 1
ATOM 1470 C C . GLY A 1 195 ? 8.017 -12.589 -8.011 1.00 84.94 195 GLY A C 1
ATOM 1471 O O . GLY A 1 195 ? 7.752 -13.183 -6.965 1.00 84.94 195 GLY A O 1
ATOM 1472 N N . LEU A 1 196 ? 7.557 -11.359 -8.249 1.00 81.94 196 LEU A N 1
ATOM 1473 C CA . LEU A 1 196 ? 6.694 -10.634 -7.314 1.00 81.94 196 LEU A CA 1
ATOM 1474 C C . LEU A 1 196 ? 5.345 -11.349 -7.128 1.00 81.94 196 LEU A C 1
ATOM 1476 O O . LEU A 1 196 ? 4.914 -11.584 -6.004 1.00 81.94 196 LEU A O 1
ATOM 1480 N N . ILE A 1 197 ? 4.697 -11.760 -8.217 1.00 84.69 197 ILE A N 1
ATOM 1481 C CA . ILE A 1 197 ? 3.446 -12.526 -8.155 1.00 84.69 197 ILE A CA 1
ATOM 1482 C C . ILE A 1 197 ? 3.678 -13.869 -7.456 1.00 84.69 197 ILE A C 1
ATOM 1484 O O . ILE A 1 197 ? 2.880 -14.262 -6.610 1.00 84.69 197 ILE A O 1
ATOM 1488 N N . GLY A 1 198 ? 4.788 -14.548 -7.755 1.00 85.62 198 GLY A N 1
ATOM 1489 C CA . GLY A 1 198 ? 5.174 -15.800 -7.110 1.00 85.62 198 GLY A CA 1
ATOM 1490 C C . GLY A 1 198 ? 5.347 -15.652 -5.600 1.00 85.62 198 GLY A C 1
ATOM 1491 O O . GLY A 1 198 ? 4.782 -16.432 -4.840 1.00 85.62 198 GLY A O 1
ATOM 1492 N N . THR A 1 199 ? 6.059 -14.620 -5.144 1.00 80.75 199 THR A N 1
ATOM 1493 C CA . THR A 1 199 ? 6.231 -14.351 -3.705 1.00 80.75 199 THR A CA 1
ATOM 1494 C C . THR A 1 199 ? 4.908 -13.997 -3.027 1.00 80.75 199 THR A C 1
ATOM 1496 O O . THR A 1 199 ? 4.620 -14.530 -1.957 1.00 80.75 199 THR A O 1
ATOM 1499 N N . LEU A 1 200 ? 4.056 -13.186 -3.664 1.00 77.81 200 LEU A N 1
ATOM 1500 C CA . LEU A 1 200 ? 2.710 -12.894 -3.160 1.00 77.81 200 LEU A CA 1
ATOM 1501 C C . LEU A 1 200 ? 1.841 -14.153 -3.061 1.00 77.81 200 LEU A C 1
ATOM 1503 O O . LEU A 1 200 ? 1.151 -14.333 -2.059 1.00 77.81 200 LEU A O 1
ATOM 1507 N N . LEU A 1 201 ? 1.896 -15.042 -4.056 1.00 80.88 201 LEU A N 1
ATOM 1508 C CA . LEU A 1 201 ? 1.184 -16.320 -4.034 1.00 80.88 201 LEU A CA 1
ATOM 1509 C C . LEU A 1 201 ? 1.695 -17.236 -2.925 1.00 80.88 201 LEU A C 1
ATOM 1511 O O . LEU A 1 201 ? 0.884 -17.813 -2.212 1.00 80.88 201 LEU A O 1
ATOM 1515 N N . VAL A 1 202 ? 3.012 -17.346 -2.733 1.00 85.06 202 VAL A N 1
ATOM 1516 C CA . VAL A 1 202 ? 3.596 -18.147 -1.644 1.00 85.06 202 VAL A CA 1
ATOM 1517 C C . VAL A 1 202 ? 3.151 -17.622 -0.282 1.00 85.06 202 VAL A C 1
ATOM 1519 O O . VAL A 1 202 ? 2.769 -18.414 0.578 1.00 85.06 202 VAL A O 1
ATOM 1522 N N . ILE A 1 203 ? 3.146 -16.300 -0.088 1.00 77.38 203 ILE A N 1
ATOM 1523 C CA . ILE A 1 203 ? 2.648 -15.677 1.145 1.00 77.38 203 ILE A CA 1
ATOM 1524 C C . ILE A 1 203 ? 1.162 -15.995 1.329 1.00 77.38 203 ILE A C 1
ATOM 1526 O O . ILE A 1 203 ? 0.748 -16.384 2.418 1.00 77.38 203 ILE A O 1
ATOM 1530 N N . PHE A 1 204 ? 0.366 -15.863 0.267 1.00 75.81 204 PHE A N 1
ATOM 1531 C CA . PHE A 1 204 ? -1.068 -16.122 0.313 1.00 75.81 204 PHE A CA 1
ATOM 1532 C C . PHE A 1 204 ? -1.383 -17.586 0.640 1.00 75.81 204 PHE A C 1
ATOM 1534 O O . PHE A 1 204 ? -2.227 -17.844 1.492 1.00 75.81 204 PHE A O 1
ATOM 1541 N N . ILE A 1 205 ? -0.676 -18.530 0.013 1.00 82.00 205 ILE A N 1
ATOM 1542 C CA . ILE A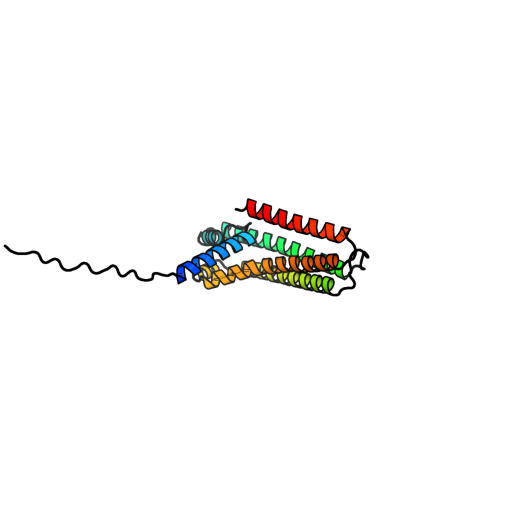 1 205 ? -0.790 -19.967 0.289 1.00 82.00 205 ILE A CA 1
ATOM 1543 C C . ILE A 1 205 ? -0.340 -20.276 1.718 1.00 82.00 205 ILE A C 1
ATOM 1545 O O . ILE A 1 205 ? -1.002 -21.033 2.404 1.00 82.00 205 ILE A O 1
ATOM 1549 N N . SER A 1 206 ? 0.744 -19.670 2.206 1.00 73.19 206 SER A N 1
ATOM 1550 C CA . SER A 1 206 ? 1.221 -19.909 3.580 1.00 73.19 206 SER A CA 1
ATOM 1551 C C . SER A 1 206 ? 0.257 -19.390 4.654 1.00 73.19 206 SER A C 1
ATOM 1553 O O . SER A 1 206 ? 0.344 -19.794 5.811 1.00 73.19 206 SER A O 1
ATOM 1555 N N . LEU A 1 207 ? -0.630 -18.462 4.291 1.00 63.00 207 LEU A N 1
ATOM 1556 C CA . LEU A 1 207 ? -1.632 -17.879 5.181 1.00 63.00 207 LEU A CA 1
ATOM 1557 C C . LEU A 1 207 ? -2.967 -18.642 5.182 1.00 63.00 207 LEU A C 1
ATOM 1559 O O . LEU A 1 207 ? -3.822 -18.311 6.009 1.00 63.00 207 LEU A O 1
ATOM 1563 N N . TYR A 1 208 ? -3.167 -19.603 4.271 1.00 64.06 208 TYR A N 1
ATOM 1564 C CA . TYR A 1 208 ? -4.429 -20.324 4.075 1.00 64.06 208 TYR A CA 1
ATOM 1565 C C . TYR A 1 208 ? -4.279 -21.822 4.340 1.00 64.06 208 TYR A C 1
ATOM 1567 O O . TYR A 1 208 ? -5.173 -22.369 5.024 1.00 64.06 208 TYR A O 1
#

Nearest PDB structures (foldseek):
  5vju-assembly1_A  TM=4.541E-01  e=4.422E+00  synthetic construct

Mean predicted aligned error: 11.97 Å

Sequence (208 aa):
MVPESCPPRENPDVSPVNSSNAQDSVKVQRFRRFMSLVLTGTPSLSKLFDILERPDQTEWRDLKQQLIARTSNVTLVGSLAIAGSISFVTSKSPSPIAAWDNAVPYISLCAGGLCSVLSVVSGLGLVMFLNAVQRQTVRDIQASTFRLIVVAILLAMPFFWLLMGIIVPIMGLVVAVWLGDDTFAKAGATIGITGLIGTLLVIFISLY

Foldseek 3Di:
DDDDDDDDDDDPPPDPPDPPVVVVVVVVVVVQVVLCVLVVVDDGVVVLVVQLVDPDPVSPVVNLVVLLVVLVVLLVLLVVLLVVLVCVVPDDPPDLLWPPVDCQLNVLSVQLNVLSVQLNVLSVVLNVVSVPDDSVVVVVCVVDPVSVVVNSCSSCSSVVSNVSSVVSNLVSLLVRNVRHPDPVSNVVSVVVVVVVVVVVVVVVVVVD

Secondary structure (DSSP, 8-state):
-----PPP----------HHHHHHHHHHHHHHHHHHHHTTTS--HHHHHHHHHSS-HHHHHHHHHHHHHHHHHHHHHHHHHHHHHHHHHHS----TTS-TTSHHHHHHHHHHHHHHHHHHHHHHHHHHHHHH--HHHHHHHHT-HHHHHHHHHHHHHHHHHHHHHHHHHHHHHHHHHHHSS-HHHHHHHHHHHHHHHHHHHHHHHHT-